Protein AF-A0A542CUR5-F1 (afdb_monomer)

Secondary structure (DSSP, 8-state):
--HHHHHHHHHHHHHHHHHHHHHH------------HHHHHHHHHTHHHHHHHHHHHHHHTTSEEE-TTSSEEE-TT-------HHHHHHHHH--SSB-HHHHHH-HHHHHHHHHHHHHHHHTTSS--HHHHHHHHHHHHHHHHHHHHHHHTT---HHHHHHHHHHHHHHHHHHHS-S--HHHHHHHHHHHHHHTTSPPPGGGT-GGG----------------------------

Solvent-accessible surface area (backbone atoms only — not comparable to full-atom values): 14214 Å² total; per-residue (Å²): 143,74,70,66,64,57,53,55,53,51,49,54,50,48,51,51,50,50,46,46,51,69,68,66,66,78,88,32,88,58,89,67,78,82,79,50,60,34,55,52,20,29,76,75,58,34,72,69,31,15,53,51,31,32,48,52,55,35,40,77,66,55,41,35,43,77,34,93,90,55,40,36,28,61,43,94,81,62,82,76,82,69,84,49,70,53,44,41,34,45,54,72,62,42,69,56,81,40,43,78,72,55,49,64,67,34,68,59,36,46,51,37,50,51,52,51,50,50,53,35,32,66,43,40,41,36,76,54,67,65,51,56,52,49,42,50,50,55,55,62,45,49,62,55,54,51,50,53,47,42,74,74,65,62,76,47,76,61,54,59,52,51,51,51,51,51,52,51,50,48,50,49,64,70,66,52,72,93,67,38,70,61,33,53,50,54,52,54,48,53,51,60,74,58,66,79,59,81,74,64,68,86,75,71,56,73,80,77,73,63,81,82,75,75,76,80,76,76,76,80,74,85,76,87,77,83,76,93,76,75,92,82,87,78,94,124

Foldseek 3Di:
DPVPVVVLVCVLVVLVVVLVCLAPDLPAPPPDDDDQQLLLLCQVPHLLRSLVSLVVVCVVQVQWDADPVGAIAGDPDDPDDDPDLLSVLLSVLRHPGDHSVRSSVDPSNVVSSVVSVVVCCNNSFARDVVSVVSSVVSLVVQVVSLVVVVVVPPPDPVSVVSVVVSVVVVVVSVPDDRGDPVNVVSSVVVCVVPVPDDDPVVVVPPVVPPPPPPPPPPPPPDDPDDDPDDDDDDDD

Sequence (236 aa):
MAMTGAAAVWIVLGLLLLAALLRGLPLSTATRSELSPSEVGFLRGGAKHAVRAALASLDAKELIEPHPRGGIRRTQHSSTPIEEPFEQAVYTAVYGRIGPRGLRRSNRVRRALTVLERRLVAAGLVPARWRWTASRIALAAVPVVAVLGWLVGDARAWSLLLLALAALMAALVWWLPRRTIVGSQALSAWNRDHRGGPLPARYQDPQHETPGGGTGGGTGAGGTGGDTGAGDSSND

Radius of gyration: 28.86 Å; Cα contacts (8 Å, |Δi|>4): 180; chains: 1; bounding box: 111×36×65 Å

Structure (mmCIF, N/CA/C/O backbone):
data_AF-A0A542CUR5-F1
#
_entry.id   AF-A0A542CUR5-F1
#
loop_
_atom_site.group_PDB
_atom_site.id
_atom_site.type_symbol
_atom_site.label_atom_id
_atom_site.label_alt_id
_atom_site.label_comp_id
_atom_site.label_asym_id
_atom_site.label_entity_id
_atom_site.label_seq_id
_atom_site.pdbx_PDB_ins_code
_atom_site.Cartn_x
_atom_site.Cartn_y
_atom_site.Cartn_z
_atom_site.occupancy
_atom_site.B_iso_or_equiv
_atom_site.auth_seq_id
_atom_site.auth_comp_id
_atom_site.auth_asym_id
_atom_site.auth_atom_id
_atom_site.pdbx_PDB_model_num
ATOM 1 N N . MET A 1 1 ? 31.448 5.277 -40.409 1.00 50.84 1 MET A N 1
ATOM 2 C CA . MET A 1 1 ? 30.164 5.569 -39.732 1.00 50.84 1 MET A CA 1
ATOM 3 C C . MET A 1 1 ? 29.812 4.432 -38.767 1.00 50.84 1 MET A C 1
ATOM 5 O O . MET A 1 1 ? 29.060 3.548 -39.133 1.00 50.84 1 MET A O 1
ATOM 9 N N . ALA A 1 2 ? 30.395 4.416 -37.561 1.00 53.56 2 ALA A N 1
ATOM 10 C CA . ALA A 1 2 ? 30.191 3.356 -36.554 1.00 53.56 2 ALA A CA 1
ATOM 11 C C . ALA A 1 2 ? 29.748 3.898 -35.173 1.00 53.56 2 ALA A C 1
ATOM 13 O O . ALA A 1 2 ? 29.681 3.151 -34.202 1.00 53.56 2 ALA A O 1
ATOM 14 N N . MET A 1 3 ? 29.453 5.201 -35.062 1.00 56.94 3 MET A N 1
ATOM 15 C CA . MET A 1 3 ? 29.132 5.852 -33.778 1.00 56.94 3 MET A CA 1
ATOM 16 C C . MET A 1 3 ? 27.686 5.629 -33.304 1.00 56.94 3 MET A C 1
ATOM 18 O O . MET A 1 3 ? 27.379 5.895 -32.146 1.00 56.94 3 MET A O 1
ATOM 22 N N . THR A 1 4 ? 26.798 5.116 -34.156 1.00 61.97 4 THR A N 1
ATOM 23 C CA . THR A 1 4 ? 25.371 4.934 -33.839 1.00 61.97 4 THR A CA 1
ATOM 24 C C . THR A 1 4 ? 25.118 3.760 -32.889 1.00 61.97 4 THR A C 1
ATOM 26 O O . THR A 1 4 ? 24.313 3.886 -31.967 1.00 61.97 4 THR A O 1
ATOM 29 N N . GLY A 1 5 ? 25.859 2.655 -33.031 1.00 60.69 5 GLY A N 1
ATOM 30 C CA . GLY A 1 5 ? 25.692 1.469 -32.181 1.00 60.69 5 GLY A CA 1
ATOM 31 C C . GLY A 1 5 ? 26.084 1.699 -30.715 1.00 60.69 5 GLY A C 1
ATOM 32 O O . GLY A 1 5 ? 25.414 1.215 -29.805 1.00 60.69 5 GLY A O 1
ATOM 33 N N . ALA A 1 6 ? 27.124 2.501 -30.462 1.00 68.62 6 ALA A N 1
ATOM 34 C CA . ALA A 1 6 ? 27.558 2.816 -29.100 1.00 68.62 6 ALA A CA 1
ATOM 35 C C . ALA A 1 6 ? 26.506 3.637 -28.335 1.00 68.62 6 ALA A C 1
ATOM 37 O O . ALA A 1 6 ? 26.242 3.367 -27.164 1.00 68.62 6 ALA A O 1
ATOM 38 N N . ALA A 1 7 ? 25.860 4.601 -29.000 1.00 69.62 7 ALA A N 1
ATOM 39 C CA . ALA A 1 7 ? 24.838 5.444 -28.383 1.00 69.62 7 ALA A CA 1
ATOM 40 C C . ALA A 1 7 ? 23.626 4.627 -27.902 1.00 69.62 7 ALA A C 1
ATOM 42 O O . ALA A 1 7 ? 23.144 4.841 -26.791 1.00 69.62 7 ALA A O 1
ATOM 43 N N . ALA A 1 8 ? 23.176 3.645 -28.688 1.00 67.19 8 ALA A N 1
ATOM 44 C CA . ALA A 1 8 ? 22.057 2.780 -28.313 1.00 67.19 8 ALA A CA 1
ATOM 45 C C . ALA A 1 8 ? 22.355 1.954 -27.049 1.00 67.19 8 ALA A C 1
ATOM 47 O O . ALA A 1 8 ? 21.511 1.859 -26.156 1.00 67.19 8 ALA A O 1
ATOM 48 N N . VAL A 1 9 ? 23.575 1.416 -26.931 1.00 69.06 9 VAL A N 1
ATOM 49 C CA . VAL A 1 9 ? 24.012 0.664 -25.743 1.00 69.06 9 VAL A CA 1
ATOM 50 C C . VAL A 1 9 ? 24.005 1.555 -24.501 1.00 69.06 9 VAL A C 1
ATOM 52 O O . VAL A 1 9 ? 23.461 1.156 -23.473 1.00 69.06 9 VAL A O 1
ATOM 55 N N . TRP A 1 10 ? 24.538 2.777 -24.597 1.00 77.44 10 TRP A N 1
ATOM 56 C CA . TRP A 1 10 ? 24.538 3.729 -23.482 1.00 77.44 10 TRP A CA 1
ATOM 57 C C . TRP A 1 10 ? 23.133 4.175 -23.076 1.00 77.44 10 TRP A C 1
ATOM 59 O O . TRP A 1 10 ? 22.884 4.342 -21.885 1.00 77.44 10 TRP A O 1
ATOM 69 N N . ILE A 1 11 ? 22.200 4.311 -24.023 1.00 73.75 11 ILE A N 1
ATOM 70 C CA . ILE A 1 11 ? 20.799 4.627 -23.716 1.00 73.75 11 ILE A CA 1
ATOM 71 C C . ILE A 1 11 ? 20.153 3.477 -22.942 1.00 73.75 11 ILE A C 1
ATOM 73 O O . ILE A 1 11 ? 19.546 3.720 -21.903 1.00 73.75 11 ILE A O 1
ATOM 77 N N . VAL A 1 12 ? 20.309 2.228 -23.395 1.00 69.12 12 VAL A N 1
ATOM 78 C CA . VAL A 1 12 ? 19.744 1.055 -22.702 1.00 69.12 12 VAL A CA 1
ATOM 79 C C . VAL A 1 12 ? 20.372 0.882 -21.319 1.00 69.12 12 VAL A C 1
ATOM 81 O O . VAL A 1 12 ? 19.652 0.684 -20.339 1.00 69.12 12 VAL A O 1
ATOM 84 N N . LEU A 1 13 ? 21.697 1.011 -21.220 1.00 72.12 13 LEU A N 1
ATOM 85 C CA . LEU A 1 13 ? 22.422 0.943 -19.953 1.00 72.12 13 LEU A CA 1
ATOM 86 C C . LEU A 1 13 ? 21.987 2.070 -19.009 1.00 72.12 13 LEU A C 1
ATOM 88 O O . LEU A 1 13 ? 21.716 1.817 -17.840 1.00 72.12 13 LEU A O 1
ATOM 92 N N . GLY A 1 14 ? 21.856 3.295 -19.521 1.00 78.69 14 GLY A N 1
ATOM 93 C CA . GLY A 1 14 ? 21.375 4.454 -18.776 1.00 78.69 14 GLY A CA 1
ATOM 94 C C . GLY A 1 14 ? 19.938 4.274 -18.293 1.00 78.69 14 GLY A C 1
ATOM 95 O O . GLY A 1 14 ? 19.640 4.592 -17.146 1.00 78.69 14 GLY A O 1
ATOM 96 N N . LEU A 1 15 ? 19.061 3.687 -19.113 1.00 73.81 15 LEU A N 1
ATOM 97 C CA . LEU A 1 15 ? 17.678 3.392 -18.737 1.00 73.81 15 LEU A CA 1
ATOM 98 C C . LEU A 1 15 ? 17.606 2.307 -17.654 1.00 73.81 15 LEU A C 1
ATOM 100 O O . LEU A 1 15 ? 16.836 2.437 -16.703 1.00 73.81 15 LEU A O 1
ATOM 104 N N . LEU A 1 16 ? 18.428 1.258 -17.772 1.00 69.69 16 LEU A N 1
ATOM 105 C CA . LEU A 1 16 ? 18.553 0.199 -16.768 1.00 69.69 16 LEU A CA 1
ATOM 106 C C . LEU A 1 16 ? 19.115 0.740 -15.454 1.00 69.69 16 LEU A C 1
ATOM 108 O O . LEU A 1 16 ? 18.575 0.437 -14.390 1.00 69.69 16 LEU A O 1
ATOM 112 N N . LEU A 1 17 ? 20.156 1.572 -15.520 1.00 74.12 17 LEU A N 1
ATOM 113 C CA . LEU A 1 17 ? 20.769 2.198 -14.355 1.00 74.12 17 LEU A CA 1
ATOM 114 C C . LEU A 1 17 ? 19.797 3.171 -13.684 1.00 74.12 17 LEU A C 1
ATOM 116 O O . LEU A 1 17 ? 19.649 3.139 -12.468 1.00 74.12 17 LEU A O 1
ATOM 120 N N . LEU A 1 18 ? 19.068 3.972 -14.464 1.00 74.88 18 LEU A N 1
ATOM 121 C CA . LEU A 1 18 ? 18.020 4.858 -13.964 1.00 74.88 18 LEU A CA 1
ATOM 122 C C . LEU A 1 18 ? 16.891 4.056 -13.308 1.00 74.88 18 LEU A C 1
ATOM 124 O O . LEU A 1 18 ? 16.455 4.406 -12.214 1.00 74.88 18 LEU A O 1
ATOM 128 N N . ALA A 1 19 ? 16.448 2.954 -13.919 1.00 69.00 19 ALA A N 1
ATOM 129 C CA . ALA A 1 19 ? 15.449 2.061 -13.338 1.00 69.00 19 ALA A CA 1
ATOM 130 C C . ALA A 1 19 ? 15.946 1.414 -12.033 1.00 69.00 19 ALA A C 1
ATOM 132 O O . ALA A 1 19 ? 15.174 1.296 -11.079 1.00 69.00 19 ALA A O 1
ATOM 133 N N . ALA A 1 20 ? 17.226 1.036 -11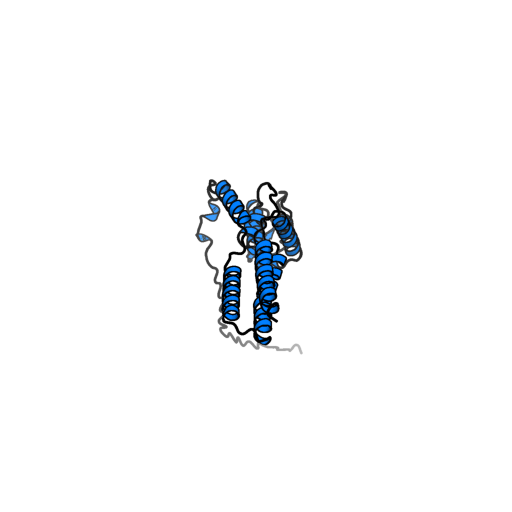.966 1.00 69.12 20 ALA A N 1
ATOM 134 C CA . ALA A 1 20 ? 17.864 0.503 -10.767 1.00 69.12 20 ALA A CA 1
ATOM 135 C C . ALA A 1 20 ? 17.999 1.570 -9.666 1.00 69.12 20 ALA A C 1
ATOM 137 O O . ALA A 1 20 ? 17.612 1.307 -8.528 1.00 69.12 20 ALA A O 1
ATOM 138 N N . LEU A 1 21 ? 18.430 2.795 -9.990 1.00 70.62 21 LEU A N 1
ATOM 139 C CA . LEU A 1 21 ? 18.488 3.935 -9.060 1.00 70.62 21 LEU A CA 1
ATOM 140 C C . LEU A 1 21 ? 17.097 4.277 -8.515 1.00 70.62 21 LEU A C 1
ATOM 142 O O . LEU A 1 21 ? 16.890 4.414 -7.306 1.00 70.62 21 LEU A O 1
ATOM 146 N N . LEU A 1 22 ? 16.105 4.326 -9.408 1.00 66.94 22 LEU A N 1
ATOM 147 C CA . LEU A 1 22 ? 14.697 4.500 -9.072 1.00 66.94 22 LEU A CA 1
ATOM 148 C C . LEU A 1 22 ? 14.132 3.329 -8.264 1.00 66.94 22 LEU A C 1
ATOM 150 O O . LEU A 1 22 ? 13.009 3.450 -7.786 1.00 66.94 22 LEU A O 1
ATOM 154 N N . ARG A 1 23 ? 14.872 2.246 -8.029 1.00 60.16 23 ARG A N 1
ATOM 155 C CA . ARG A 1 23 ? 14.456 1.147 -7.150 1.00 60.16 23 ARG A CA 1
ATOM 156 C C . ARG A 1 23 ? 15.259 1.074 -5.855 1.00 60.16 23 ARG A C 1
ATOM 158 O O . ARG A 1 23 ? 14.686 0.746 -4.821 1.00 60.16 23 ARG A O 1
ATOM 165 N N . GLY A 1 24 ? 16.556 1.358 -5.932 1.00 56.31 24 GLY A N 1
ATOM 166 C CA . GLY A 1 24 ? 17.529 1.044 -4.892 1.00 56.31 24 GLY A CA 1
ATOM 167 C C . GLY A 1 24 ? 17.774 2.148 -3.878 1.00 56.31 24 GLY A C 1
ATOM 168 O O . GLY A 1 24 ? 18.147 1.816 -2.765 1.00 56.31 24 GLY A O 1
ATOM 169 N N . LEU A 1 25 ? 17.553 3.426 -4.211 1.00 60.97 25 LEU A N 1
ATOM 170 C CA . LEU A 1 25 ? 17.896 4.524 -3.299 1.00 60.97 25 LEU A CA 1
ATOM 171 C C . LEU A 1 25 ? 16.873 4.644 -2.152 1.00 60.97 25 LEU A C 1
ATOM 173 O O . LEU A 1 25 ? 15.721 5.040 -2.409 1.00 60.97 25 LEU A O 1
ATOM 177 N N . PRO A 1 26 ? 17.265 4.321 -0.901 1.00 54.44 26 PRO A N 1
ATOM 178 C CA . PRO A 1 26 ? 16.448 4.570 0.273 1.00 54.44 26 PRO A CA 1
ATOM 179 C C . PRO A 1 26 ? 16.565 6.061 0.599 1.00 54.44 26 PRO A C 1
ATOM 181 O O . PRO A 1 26 ? 17.484 6.498 1.277 1.00 54.44 26 PRO A O 1
ATOM 184 N N . LEU A 1 27 ? 15.650 6.872 0.074 1.00 55.19 27 LEU A N 1
ATOM 185 C CA . LEU A 1 27 ? 15.707 8.333 0.229 1.00 55.19 27 LEU A CA 1
ATOM 186 C C . LEU A 1 27 ? 15.294 8.832 1.625 1.00 55.19 27 LEU A C 1
ATOM 188 O O . LEU A 1 27 ? 15.108 10.028 1.804 1.00 55.19 27 LEU A O 1
ATOM 192 N N . SER A 1 28 ? 15.101 7.953 2.609 1.00 54.00 28 SER A N 1
ATOM 193 C CA . SER A 1 28 ? 14.629 8.382 3.923 1.00 54.00 28 SER A CA 1
ATOM 194 C C . SER A 1 28 ? 14.990 7.368 5.001 1.00 54.00 28 SER A C 1
ATOM 196 O O . SER A 1 28 ? 14.386 6.302 5.098 1.00 54.00 28 SER A O 1
ATOM 198 N N . THR A 1 29 ? 15.978 7.717 5.821 1.00 55.28 29 THR A N 1
ATOM 199 C CA . THR A 1 29 ? 16.226 7.138 7.148 1.00 55.28 29 THR A CA 1
ATOM 200 C C . THR A 1 29 ? 15.446 7.939 8.186 1.00 55.28 29 THR A C 1
ATOM 202 O O . THR A 1 29 ? 16.010 8.471 9.140 1.00 55.28 29 THR A O 1
ATOM 205 N N . ALA A 1 30 ? 14.139 8.099 7.975 1.00 54.06 30 ALA A N 1
ATOM 206 C CA . ALA A 1 30 ? 13.288 8.646 9.016 1.00 54.06 30 ALA A CA 1
ATOM 207 C C . ALA A 1 30 ? 13.127 7.573 10.099 1.00 54.06 30 ALA A C 1
ATOM 209 O O . ALA A 1 30 ? 12.302 6.668 9.977 1.00 54.06 30 ALA A O 1
ATOM 210 N N . THR A 1 31 ? 13.944 7.673 11.146 1.00 53.41 31 THR A N 1
ATOM 211 C CA . THR A 1 31 ? 13.770 6.965 12.415 1.00 53.41 31 THR A CA 1
ATOM 212 C C . THR A 1 31 ? 12.415 7.376 12.979 1.00 53.41 31 THR A C 1
A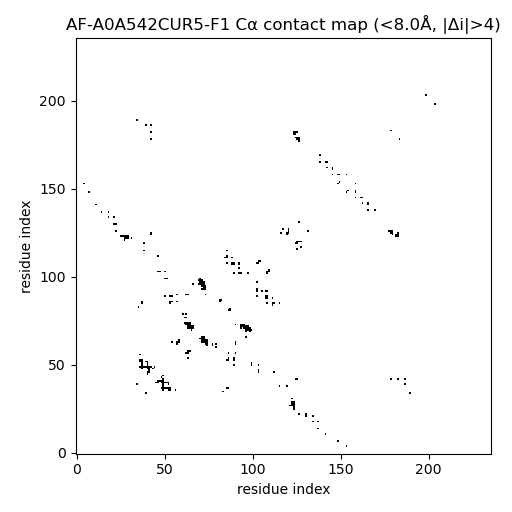TOM 214 O O . THR A 1 31 ? 12.280 8.451 13.561 1.00 53.41 31 THR A O 1
ATOM 217 N N . ARG A 1 32 ? 11.371 6.587 12.719 1.00 58.81 32 ARG A N 1
ATOM 218 C CA . ARG A 1 32 ? 10.030 6.867 13.231 1.00 58.81 32 ARG A CA 1
ATOM 219 C C . ARG A 1 32 ? 9.610 5.814 14.239 1.00 58.81 32 ARG A C 1
ATOM 221 O O . ARG A 1 32 ? 9.820 4.623 14.027 1.00 58.81 32 ARG A O 1
ATOM 228 N N . SER A 1 33 ? 9.013 6.347 15.301 1.00 60.47 33 SER A N 1
ATOM 229 C CA . SER A 1 33 ? 8.252 5.702 16.361 1.00 60.47 33 SER A CA 1
ATOM 230 C C . SER A 1 33 ? 7.276 4.650 15.839 1.00 60.47 33 SER A C 1
ATOM 232 O O . SER A 1 33 ? 6.771 4.782 14.725 1.00 60.47 33 SER A O 1
ATOM 234 N N . GLU A 1 34 ? 7.060 3.637 16.679 1.00 83.44 34 GLU A N 1
ATOM 235 C CA . GLU A 1 34 ? 6.053 2.568 16.633 1.00 83.44 34 GLU A CA 1
ATOM 236 C C . GLU A 1 34 ? 5.081 2.609 15.443 1.00 83.44 34 GLU A C 1
ATOM 238 O O . GLU A 1 34 ? 4.251 3.508 15.301 1.00 83.44 34 GLU A O 1
ATOM 243 N N . LEU A 1 35 ? 5.172 1.588 14.585 1.00 87.56 35 LEU A N 1
ATOM 244 C CA . LEU A 1 35 ? 4.240 1.396 13.477 1.00 87.56 35 LEU A CA 1
ATOM 245 C C . LEU A 1 35 ? 2.834 1.126 14.012 1.00 87.56 35 LEU A C 1
ATOM 247 O O . LEU A 1 35 ? 2.638 0.205 14.809 1.00 87.56 35 LEU A O 1
ATOM 251 N N . SER A 1 36 ? 1.844 1.854 13.496 1.00 91.19 36 SER A N 1
ATOM 252 C CA . SER A 1 36 ? 0.451 1.566 13.837 1.00 91.19 36 SER A CA 1
ATOM 253 C C . SER A 1 36 ? 0.011 0.201 13.274 1.00 91.19 36 SER A C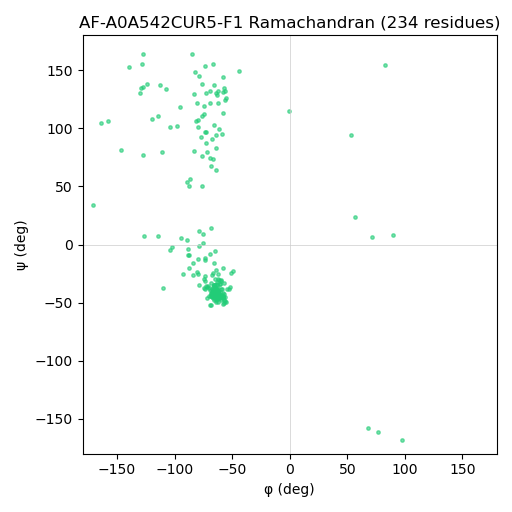 1
ATOM 255 O O . SER A 1 36 ? 0.528 -0.250 12.240 1.00 91.19 36 SER A O 1
ATOM 257 N N . PRO A 1 37 ? -0.999 -0.463 13.869 1.00 92.25 37 PRO A N 1
ATOM 258 C CA . PRO A 1 37 ? -1.549 -1.710 13.329 1.00 92.25 37 PRO A CA 1
ATOM 259 C C . PRO A 1 37 ? -1.993 -1.575 11.865 1.00 92.25 37 PRO A C 1
ATOM 261 O O . PRO A 1 37 ? -1.777 -2.471 11.042 1.00 92.25 37 PRO A O 1
ATOM 264 N N . SER A 1 38 ? -2.569 -0.426 11.506 1.00 94.25 38 SER A N 1
ATOM 265 C CA . SER A 1 38 ? -3.006 -0.117 10.144 1.00 94.25 38 SER A CA 1
ATOM 266 C C . SER A 1 38 ? -1.835 0.015 9.164 1.00 94.25 38 SER A C 1
ATOM 268 O O . SER A 1 38 ? -1.923 -0.481 8.033 1.00 94.25 38 SER A O 1
ATOM 270 N N . GLU A 1 39 ? -0.731 0.641 9.587 1.00 93.81 39 GLU A N 1
ATOM 271 C CA . GLU A 1 39 ? 0.519 0.736 8.825 1.00 93.81 39 GLU A CA 1
ATOM 272 C C . GLU A 1 39 ? 1.123 -0.660 8.601 1.00 93.81 39 GLU A C 1
ATOM 274 O O . GLU A 1 39 ? 1.414 -1.027 7.458 1.00 93.81 39 GLU A O 1
ATOM 279 N N . VAL A 1 40 ? 1.202 -1.492 9.647 1.00 92.00 40 VAL A N 1
ATOM 280 C CA . VAL A 1 40 ? 1.653 -2.897 9.567 1.00 92.00 40 VAL A CA 1
ATOM 281 C C . VAL A 1 40 ? 0.789 -3.700 8.591 1.00 92.00 40 VAL A C 1
ATOM 283 O O . VAL A 1 40 ? 1.302 -4.401 7.707 1.00 92.00 40 VAL A O 1
ATOM 286 N N . GLY A 1 41 ? -0.535 -3.560 8.686 1.00 92.06 41 GLY A N 1
ATOM 287 C CA . GLY A 1 41 ? -1.479 -4.163 7.750 1.00 92.06 41 GLY A CA 1
ATOM 288 C C . GLY A 1 41 ? -1.217 -3.715 6.311 1.00 92.06 41 GLY A C 1
ATOM 289 O O . GLY A 1 41 ? -1.160 -4.547 5.398 1.00 92.06 41 GLY A O 1
ATOM 290 N N . PHE A 1 42 ? -0.991 -2.419 6.088 1.00 93.38 42 PHE A N 1
ATOM 291 C CA . PHE A 1 42 ? -0.678 -1.888 4.763 1.00 93.38 42 PHE A CA 1
ATOM 292 C C . PHE A 1 42 ? 0.622 -2.472 4.198 1.00 93.38 42 PHE A C 1
ATOM 294 O O . PHE A 1 42 ? 0.653 -2.883 3.037 1.00 93.38 42 PHE A O 1
ATOM 301 N N . LEU A 1 43 ? 1.675 -2.587 5.008 1.00 89.81 43 LEU A N 1
ATOM 302 C CA . LEU A 1 43 ? 2.949 -3.180 4.587 1.00 89.81 43 LEU A CA 1
ATOM 303 C C . LEU A 1 43 ? 2.816 -4.676 4.260 1.00 89.81 43 LEU A C 1
ATOM 305 O O . LEU A 1 43 ? 3.431 -5.177 3.312 1.00 89.81 43 LEU A O 1
ATOM 309 N N . ARG A 1 44 ? 1.962 -5.402 4.992 1.00 88.25 44 ARG A N 1
ATOM 310 C CA . ARG A 1 44 ? 1.748 -6.840 4.781 1.00 88.25 44 ARG A CA 1
ATOM 311 C C . ARG A 1 44 ? 0.939 -7.149 3.521 1.00 88.25 44 ARG A C 1
ATOM 313 O O . ARG A 1 44 ? 1.176 -8.171 2.881 1.00 88.25 44 ARG A O 1
ATOM 320 N N . GLY A 1 45 ? 0.017 -6.297 3.093 1.00 86.69 45 GLY A N 1
ATOM 321 C CA . GLY A 1 45 ? -0.746 -6.616 1.880 1.00 86.69 45 GLY A CA 1
ATOM 322 C C . GLY A 1 45 ? -1.621 -5.499 1.342 1.00 86.69 45 GLY A C 1
ATOM 323 O O . GLY A 1 45 ? -2.708 -5.762 0.816 1.00 86.69 45 GLY A O 1
ATOM 324 N N . GLY A 1 46 ? -1.155 -4.263 1.493 1.00 91.62 46 GLY A N 1
ATOM 325 C CA . GLY A 1 46 ? -1.770 -3.045 0.990 1.00 91.62 46 GLY A CA 1
ATOM 326 C C . GLY A 1 46 ? -3.088 -2.693 1.673 1.00 91.62 46 GLY A C 1
ATOM 327 O O . GLY A 1 46 ? -3.418 -3.155 2.765 1.00 91.62 46 GLY A O 1
ATOM 328 N N . ALA A 1 47 ? -3.892 -1.897 0.970 1.00 93.12 47 ALA A N 1
ATOM 329 C CA . ALA A 1 47 ? -5.141 -1.328 1.472 1.00 93.12 47 ALA A CA 1
ATOM 330 C C . ALA A 1 47 ? -6.117 -2.345 2.093 1.00 93.12 47 ALA A C 1
ATOM 332 O O . ALA A 1 47 ? -6.789 -2.034 3.070 1.00 93.12 47 ALA A O 1
ATOM 333 N N . LYS A 1 48 ? -6.217 -3.566 1.542 1.00 92.88 48 LYS A N 1
ATOM 334 C CA . LYS A 1 48 ? -7.121 -4.601 2.080 1.00 92.88 48 LYS A CA 1
ATOM 335 C C . LYS A 1 48 ? -6.715 -5.014 3.497 1.00 92.88 48 LYS A C 1
ATOM 337 O O . LYS A 1 48 ? -7.588 -5.207 4.336 1.00 92.88 48 LYS A O 1
ATOM 342 N N . HIS A 1 49 ? -5.419 -5.183 3.732 1.00 92.56 49 HIS A N 1
ATOM 343 C CA . HIS A 1 49 ? -4.891 -5.618 5.020 1.00 92.56 49 HIS A CA 1
ATOM 344 C C . HIS A 1 49 ? -4.843 -4.462 6.020 1.00 92.56 49 HIS A C 1
ATOM 346 O O . HIS A 1 49 ? -5.173 -4.685 7.174 1.00 92.56 49 HIS A O 1
ATOM 352 N N . ALA A 1 50 ? -4.571 -3.235 5.564 1.00 95.19 50 ALA A N 1
ATOM 353 C CA . ALA A 1 50 ? -4.688 -2.030 6.389 1.00 95.19 50 ALA A CA 1
ATOM 354 C C . ALA A 1 50 ? -6.100 -1.863 6.970 1.00 95.19 50 ALA A C 1
ATOM 356 O O . ALA A 1 50 ? -6.262 -1.688 8.168 1.00 95.19 50 ALA A O 1
ATOM 357 N N . VAL A 1 51 ? -7.139 -2.003 6.134 1.00 95.12 51 VAL A N 1
ATOM 358 C CA . VAL A 1 51 ? -8.536 -1.921 6.597 1.00 95.12 51 VAL A CA 1
ATOM 359 C C . VAL A 1 51 ? -8.869 -3.046 7.578 1.00 95.12 51 VAL A C 1
ATOM 361 O O . VAL A 1 51 ? -9.573 -2.808 8.547 1.00 95.12 51 VAL A O 1
ATOM 364 N N . ARG A 1 52 ? -8.374 -4.270 7.352 1.00 94.06 52 ARG A N 1
ATOM 365 C CA . ARG A 1 52 ? -8.585 -5.384 8.292 1.00 94.06 52 ARG A CA 1
ATOM 366 C C . ARG A 1 52 ? -7.906 -5.139 9.636 1.00 94.06 52 ARG A C 1
ATOM 368 O O . ARG A 1 52 ? -8.523 -5.411 10.652 1.00 94.06 52 ARG A O 1
ATOM 375 N N . ALA A 1 53 ? -6.678 -4.627 9.628 1.00 94.56 53 ALA A N 1
ATOM 376 C CA . ALA A 1 53 ? -5.950 -4.303 10.847 1.00 94.56 53 ALA A CA 1
ATOM 377 C C . ALA A 1 53 ? -6.634 -3.171 11.626 1.00 94.56 53 ALA A C 1
ATOM 379 O O . ALA A 1 53 ? -6.835 -3.321 12.821 1.00 94.56 53 ALA A O 1
ATOM 380 N N . ALA A 1 54 ? -7.094 -2.121 10.937 1.00 95.38 54 ALA A N 1
ATOM 381 C CA . ALA A 1 54 ? -7.875 -1.045 11.549 1.00 95.38 54 ALA A CA 1
ATOM 382 C C . ALA A 1 54 ? -9.212 -1.539 12.128 1.00 95.38 54 ALA A C 1
ATOM 384 O O . ALA A 1 54 ? -9.660 -1.070 13.163 1.00 95.38 54 ALA A O 1
ATOM 385 N N . LEU A 1 55 ? -9.885 -2.487 11.469 1.00 94.56 55 LEU A N 1
ATOM 386 C CA . LEU A 1 55 ? -11.093 -3.095 12.032 1.00 94.56 55 LEU A CA 1
ATOM 387 C C . LEU A 1 55 ? -10.763 -3.948 13.261 1.00 94.56 55 LEU A C 1
ATOM 389 O O . LEU A 1 55 ? -11.469 -3.852 14.250 1.00 94.56 55 LEU A O 1
ATOM 393 N N . ALA A 1 56 ? -9.685 -4.731 13.227 1.00 93.44 56 ALA A N 1
ATOM 394 C CA . ALA A 1 56 ? -9.263 -5.529 14.375 1.00 93.44 56 ALA A CA 1
ATOM 395 C C . ALA A 1 56 ? -8.865 -4.657 15.580 1.00 93.44 56 ALA A C 1
ATOM 397 O O . ALA A 1 56 ? -9.187 -5.004 16.710 1.00 93.44 56 ALA A O 1
ATOM 398 N N . SER A 1 57 ? -8.211 -3.513 15.359 1.00 93.94 57 SER A N 1
ATOM 399 C CA . SER A 1 57 ? -7.876 -2.580 16.441 1.00 93.94 57 SER A CA 1
ATOM 400 C C . SER A 1 57 ? -9.103 -1.845 16.986 1.00 93.94 57 SER A C 1
ATOM 402 O O . SER A 1 57 ? -9.193 -1.641 18.193 1.00 93.94 57 SER A O 1
ATOM 404 N N . LEU A 1 58 ? -10.076 -1.492 16.138 1.00 94.44 58 LEU A N 1
ATOM 405 C CA . LEU A 1 58 ? -11.362 -0.943 16.584 1.00 94.44 58 LEU A CA 1
ATOM 406 C C . LEU A 1 58 ? -12.191 -1.974 17.371 1.00 94.44 58 LEU A C 1
ATOM 408 O O . LEU A 1 58 ? -12.835 -1.605 18.348 1.00 94.44 58 LEU A O 1
ATOM 412 N N . ASP A 1 59 ? -12.169 -3.244 16.961 1.00 92.94 59 ASP A N 1
ATOM 413 C CA . ASP A 1 59 ? -12.831 -4.360 17.653 1.00 92.94 59 ASP A CA 1
ATOM 414 C C . ASP A 1 59 ? -12.186 -4.627 19.021 1.00 92.94 59 ASP A C 1
ATOM 416 O O . ASP A 1 59 ? -12.880 -4.718 20.027 1.00 92.94 59 ASP A O 1
ATOM 420 N N . ALA A 1 60 ? -10.849 -4.615 19.095 1.00 91.44 60 ALA A N 1
ATOM 421 C CA . ALA A 1 60 ? -10.110 -4.735 20.354 1.00 91.44 60 ALA A CA 1
ATOM 422 C C . ALA A 1 60 ? -10.377 -3.579 21.338 1.00 91.44 60 ALA A C 1
ATOM 424 O O . ALA A 1 60 ? -10.238 -3.757 22.544 1.00 91.44 60 ALA A O 1
ATOM 425 N N . LYS A 1 61 ? -10.763 -2.401 20.829 1.00 92.62 61 LYS A N 1
ATOM 426 C CA . LYS A 1 61 ? -11.195 -1.234 21.620 1.00 92.62 61 LYS A CA 1
ATOM 427 C C . LYS A 1 61 ? -12.705 -1.229 21.907 1.00 92.62 61 LYS A C 1
ATOM 429 O O . LYS A 1 61 ? -13.211 -0.237 22.427 1.00 92.62 61 LYS A O 1
ATOM 434 N N . GLU A 1 62 ? -13.424 -2.280 21.507 1.00 93.12 62 GLU A N 1
ATOM 435 C CA . GLU A 1 62 ? -14.881 -2.436 21.640 1.00 93.12 62 GLU A CA 1
ATOM 436 C C . GLU A 1 62 ? -15.696 -1.305 20.974 1.00 93.12 62 GLU A C 1
ATOM 438 O O . GLU A 1 62 ? -16.854 -1.043 21.307 1.00 93.12 62 GLU A O 1
ATOM 443 N N . LEU A 1 63 ? -15.104 -0.624 19.986 1.00 94.56 63 LEU A N 1
ATOM 444 C CA . LEU A 1 63 ? -15.731 0.485 19.254 1.00 94.56 63 LEU A CA 1
ATOM 445 C C . LEU A 1 63 ? -16.691 -0.002 18.164 1.00 94.56 63 LEU A C 1
ATOM 447 O O . LEU A 1 63 ? -17.581 0.731 17.723 1.00 94.56 63 LEU A O 1
ATOM 451 N N . ILE A 1 64 ? -16.487 -1.223 17.685 1.00 94.12 64 ILE A N 1
ATOM 452 C CA . ILE A 1 64 ? -17.316 -1.853 16.668 1.00 94.12 64 ILE A CA 1
ATOM 453 C C . ILE A 1 64 ? -17.753 -3.230 17.140 1.00 94.12 64 ILE A C 1
ATOM 455 O O . ILE A 1 64 ? -17.080 -3.870 17.935 1.00 94.12 64 ILE A O 1
ATOM 459 N N . GLU A 1 65 ? -18.868 -3.689 16.595 1.00 92.50 65 GLU A N 1
ATOM 460 C CA . GLU A 1 65 ? -19.400 -5.019 16.850 1.00 92.50 65 GLU A CA 1
ATOM 461 C C . GLU A 1 65 ? -19.953 -5.617 15.545 1.00 92.50 65 GLU A C 1
ATOM 463 O O . GLU A 1 65 ? -20.367 -4.883 14.625 1.00 92.50 65 GLU A O 1
ATOM 468 N N . PRO A 1 66 ? -19.960 -6.954 15.414 1.00 90.94 66 PRO A N 1
ATOM 469 C CA . PRO A 1 66 ? -20.602 -7.611 14.290 1.00 90.94 66 PRO A CA 1
ATOM 470 C C . PRO A 1 66 ? -22.107 -7.318 14.300 1.00 90.94 66 PRO A C 1
ATOM 472 O O . PRO A 1 66 ? -22.797 -7.444 15.307 1.00 90.94 66 PRO A O 1
ATOM 475 N N . HIS A 1 67 ? -22.646 -6.931 13.146 1.00 89.00 67 HIS A N 1
ATOM 476 C CA . HIS A 1 67 ? -24.085 -6.732 13.005 1.00 89.00 67 HIS A CA 1
ATOM 477 C C . HIS A 1 67 ? -24.785 -8.106 12.903 1.00 89.00 67 HIS A C 1
ATOM 479 O O . HIS A 1 67 ? -24.317 -8.941 12.129 1.00 89.00 67 HIS A O 1
ATOM 485 N N . PRO A 1 68 ? -25.938 -8.354 13.562 1.00 85.81 68 PRO A N 1
ATOM 486 C CA . PRO A 1 68 ? -26.595 -9.674 13.584 1.00 85.81 68 PRO A CA 1
ATOM 487 C C . PRO A 1 68 ? -27.011 -10.173 12.194 1.00 85.81 68 PRO A C 1
ATOM 489 O O . PRO A 1 68 ? -26.912 -11.349 11.874 1.00 85.81 68 PRO A O 1
ATOM 492 N N . ARG A 1 69 ? -27.408 -9.257 11.306 1.00 86.38 69 ARG A N 1
ATOM 493 C CA . ARG A 1 69 ? -27.667 -9.563 9.885 1.00 86.38 69 ARG A CA 1
ATOM 494 C C . ARG A 1 69 ? -26.386 -9.664 9.038 1.00 86.38 69 ARG A C 1
ATOM 496 O O . ARG A 1 69 ? -26.467 -9.619 7.820 1.00 86.38 69 ARG A O 1
ATOM 503 N N . GLY A 1 70 ? -25.200 -9.710 9.634 1.00 86.94 70 GLY A N 1
ATOM 504 C CA . GLY A 1 70 ? -23.900 -9.631 8.965 1.00 86.94 70 GLY A CA 1
ATOM 505 C C . GLY A 1 70 ? -23.447 -8.198 8.661 1.00 86.94 70 GLY A C 1
ATOM 506 O O . GLY A 1 70 ? -24.267 -7.295 8.484 1.00 86.94 70 GLY A O 1
ATOM 507 N N . GLY A 1 71 ? -22.131 -8.002 8.561 1.00 89.81 71 GLY A N 1
ATOM 508 C CA . GLY A 1 71 ? -21.492 -6.687 8.449 1.00 89.81 71 GLY A CA 1
ATOM 509 C C . GLY A 1 71 ? -20.987 -6.180 9.799 1.00 89.81 71 GLY A C 1
ATOM 510 O O . GLY A 1 71 ? -20.928 -6.933 10.765 1.00 89.81 71 GLY A O 1
ATOM 511 N N . ILE A 1 72 ? -20.606 -4.907 9.848 1.00 91.69 72 ILE A N 1
ATOM 512 C CA . ILE A 1 72 ? -20.030 -4.267 11.036 1.00 91.69 72 ILE A CA 1
ATOM 513 C C . ILE A 1 72 ? -20.881 -3.044 11.372 1.00 91.69 72 ILE A C 1
ATOM 515 O O . ILE A 1 72 ? -21.281 -2.325 10.451 1.00 91.69 72 ILE A O 1
ATOM 519 N N . ARG A 1 73 ? -21.158 -2.815 12.658 1.00 92.44 73 ARG A N 1
ATOM 520 C CA . ARG A 1 73 ? -21.786 -1.587 13.168 1.00 92.44 73 ARG A CA 1
ATOM 521 C C . ARG A 1 73 ? -20.942 -0.987 14.296 1.00 92.44 73 ARG A C 1
ATOM 523 O O . ARG A 1 73 ? -20.064 -1.655 14.829 1.00 92.44 73 ARG A O 1
ATOM 530 N N . ARG A 1 74 ? -21.191 0.280 14.633 1.00 93.62 74 ARG A N 1
ATOM 531 C CA . ARG A 1 74 ? -20.567 0.931 15.795 1.00 93.62 74 ARG A CA 1
ATOM 532 C C . ARG A 1 74 ? -21.264 0.516 17.079 1.00 93.62 74 ARG A C 1
ATOM 534 O O . ARG A 1 74 ? -22.493 0.426 17.090 1.00 93.62 74 ARG A O 1
ATOM 541 N N . THR A 1 75 ? -20.487 0.395 18.141 1.00 91.44 75 THR A N 1
ATOM 542 C CA . THR A 1 75 ? -20.991 0.304 19.508 1.00 91.44 75 THR A CA 1
ATOM 543 C C . THR A 1 75 ? -21.505 1.682 19.939 1.00 91.44 75 THR A C 1
ATOM 545 O O . THR A 1 75 ? -20.815 2.685 19.767 1.00 91.44 75 THR A O 1
ATOM 548 N N . GLN A 1 76 ? -22.722 1.768 20.485 1.00 79.50 76 GLN A N 1
ATOM 549 C CA . GLN A 1 76 ? -23.342 3.058 20.850 1.00 79.50 76 GLN A CA 1
ATOM 550 C C . GLN A 1 76 ? -22.741 3.723 22.105 1.00 79.50 76 GLN A C 1
ATOM 552 O O . GLN A 1 76 ? -22.990 4.901 22.335 1.00 79.50 76 GLN A O 1
ATOM 557 N N . HIS A 1 77 ? -21.942 2.997 22.893 1.00 70.94 77 HIS A N 1
ATOM 558 C CA . HIS A 1 77 ? -21.554 3.387 24.257 1.00 70.94 77 HIS A CA 1
ATOM 559 C C . HIS A 1 77 ? -20.061 3.681 24.446 1.00 70.94 77 HIS A C 1
ATOM 561 O O . HIS A 1 77 ? -19.610 3.861 25.572 1.00 70.94 77 HIS A O 1
ATOM 567 N N . SER A 1 78 ? -19.271 3.720 23.374 1.00 74.50 78 SER A N 1
ATOM 568 C CA . SER A 1 78 ? -17.825 3.887 23.511 1.00 74.50 78 SER A CA 1
ATOM 569 C C . SER A 1 78 ? -17.401 5.352 23.370 1.00 74.50 78 SER A C 1
ATOM 571 O O . SER A 1 78 ? -17.595 5.974 22.323 1.00 74.50 78 SER A O 1
ATOM 573 N N . SER A 1 79 ? -16.806 5.894 24.436 1.00 79.38 79 SER A N 1
ATOM 574 C CA . SER A 1 79 ? -16.135 7.202 24.469 1.00 79.38 79 SER A CA 1
ATOM 575 C C . SER A 1 79 ? -14.623 7.104 24.233 1.00 79.38 79 SER A C 1
ATOM 577 O O . SER A 1 79 ? -13.923 8.113 24.327 1.00 79.38 79 SER A O 1
ATOM 579 N N . THR A 1 80 ? -14.106 5.909 23.922 1.00 88.50 80 THR A N 1
ATOM 580 C CA . THR A 1 80 ? -12.669 5.676 23.767 1.00 88.50 80 THR A CA 1
ATOM 581 C C . THR A 1 80 ? -12.116 6.518 22.612 1.00 88.50 80 THR A C 1
ATOM 583 O O . THR A 1 80 ? -12.582 6.383 21.474 1.00 88.50 80 THR A O 1
ATOM 586 N N . PRO A 1 81 ? -11.122 7.391 22.861 1.00 90.44 81 PRO A N 1
ATOM 587 C CA . PRO A 1 81 ? -10.555 8.230 21.819 1.00 90.44 81 PRO A CA 1
ATOM 588 C C . PRO A 1 81 ? -9.829 7.382 20.768 1.00 90.44 81 PRO A C 1
ATOM 590 O O . PRO A 1 81 ? -9.097 6.440 21.074 1.00 90.44 81 PRO A O 1
ATOM 593 N N . ILE A 1 82 ? -10.032 7.732 19.497 1.00 93.62 82 ILE A N 1
ATOM 594 C CA . ILE A 1 82 ? -9.342 7.104 18.369 1.00 93.62 82 ILE A CA 1
ATOM 595 C C . ILE A 1 82 ? -8.165 7.995 17.981 1.00 93.62 82 ILE A C 1
ATOM 597 O O . ILE A 1 82 ? -8.351 9.017 17.325 1.00 93.62 82 ILE A O 1
ATOM 601 N N . GLU A 1 83 ? -6.963 7.600 18.389 1.00 91.69 83 GLU A N 1
ATOM 602 C CA . GLU A 1 83 ? -5.735 8.364 18.136 1.00 91.69 83 GLU A CA 1
ATOM 603 C C . GLU A 1 83 ? -5.282 8.296 16.672 1.00 91.69 83 GLU A C 1
ATOM 605 O O . GLU A 1 83 ? -4.771 9.273 16.124 1.00 91.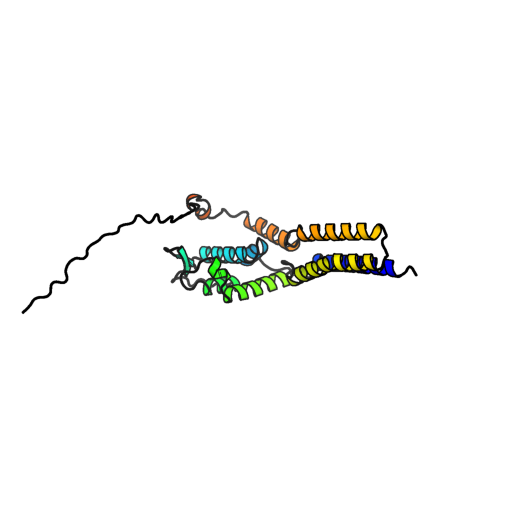69 83 GLU A O 1
ATOM 610 N N . GLU A 1 84 ? -5.469 7.148 16.007 1.00 92.06 84 GLU A N 1
ATOM 611 C CA . GLU A 1 84 ? -4.993 6.973 14.639 1.00 92.06 84 GLU A CA 1
ATOM 612 C C . GLU A 1 84 ? -5.966 7.616 13.624 1.00 92.06 84 GLU A C 1
ATOM 614 O O . GLU A 1 84 ? -7.114 7.173 13.497 1.00 92.06 84 GLU A O 1
ATOM 619 N N . PRO A 1 85 ? -5.518 8.579 12.787 1.00 94.00 85 PRO A N 1
ATOM 620 C CA . PRO A 1 85 ? -6.391 9.243 11.811 1.00 94.00 85 PRO A CA 1
ATOM 621 C C . PRO A 1 85 ? -7.020 8.279 10.796 1.00 94.00 85 PRO A C 1
ATOM 623 O O . PRO A 1 85 ? -8.118 8.515 10.284 1.00 94.00 85 PRO A O 1
ATOM 626 N N . PHE A 1 86 ? -6.319 7.185 10.475 1.00 96.12 86 PHE A N 1
ATOM 627 C CA . PHE A 1 86 ? -6.839 6.155 9.584 1.00 96.12 86 PHE A CA 1
ATOM 628 C C . PHE A 1 86 ? -7.954 5.338 10.246 1.00 96.12 86 PHE A C 1
ATOM 630 O O . PHE A 1 86 ? -9.011 5.172 9.634 1.00 96.12 86 PHE A O 1
ATOM 637 N N . GLU A 1 87 ? -7.768 4.896 11.494 1.00 95.75 87 GLU A N 1
ATOM 638 C CA . GLU A 1 87 ? -8.820 4.233 12.279 1.00 95.75 87 GLU A CA 1
ATOM 639 C C . GLU A 1 87 ? -10.043 5.135 12.424 1.00 95.75 87 GLU A C 1
ATOM 641 O O . GLU A 1 87 ? -11.166 4.682 12.215 1.00 95.75 87 GLU A O 1
ATOM 646 N N . GLN A 1 88 ? -9.846 6.432 12.671 1.00 95.62 88 GLN A N 1
ATOM 647 C CA . GLN A 1 88 ? -10.944 7.390 12.782 1.00 95.62 88 GLN A CA 1
ATOM 648 C C . GLN A 1 88 ? -11.730 7.503 11.465 1.00 95.62 88 GLN A C 1
ATOM 650 O O . GLN A 1 88 ? -12.964 7.525 11.455 1.00 95.62 88 GLN A O 1
ATOM 655 N N . ALA A 1 89 ? -11.045 7.516 10.319 1.00 96.06 89 ALA A N 1
ATOM 656 C CA . ALA A 1 89 ? -11.696 7.507 9.010 1.00 96.06 89 ALA A CA 1
ATOM 657 C C . ALA A 1 89 ? -12.465 6.200 8.735 1.00 96.06 89 ALA A C 1
ATOM 659 O O . ALA A 1 89 ? -13.523 6.226 8.101 1.00 96.06 89 ALA A O 1
ATOM 660 N N . VAL A 1 90 ? -11.950 5.061 9.207 1.00 95.75 90 VAL A N 1
ATOM 661 C CA . VAL A 1 90 ? -12.617 3.754 9.121 1.00 95.75 90 VAL A CA 1
ATOM 662 C C . VAL A 1 90 ? -13.855 3.737 10.016 1.00 95.75 90 VAL A C 1
ATOM 664 O O . VAL A 1 90 ? -14.949 3.482 9.516 1.00 95.75 90 VAL A O 1
ATOM 667 N N . TYR A 1 91 ? -13.719 4.106 11.290 1.00 95.25 91 TYR A N 1
ATOM 668 C CA . TYR A 1 91 ? -14.813 4.201 12.254 1.00 95.25 91 TYR A CA 1
ATOM 669 C C . TYR A 1 91 ? -15.925 5.120 11.74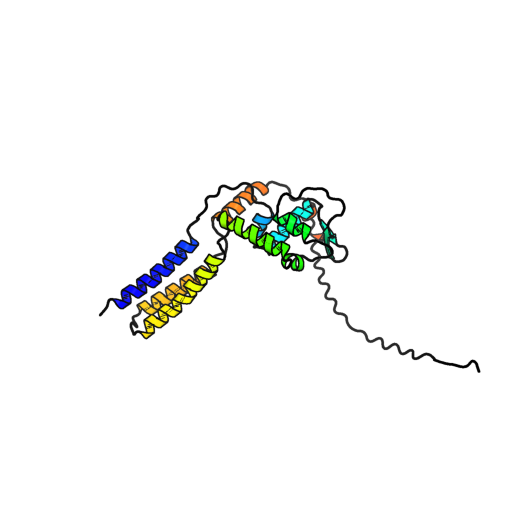4 1.00 95.25 91 TYR A C 1
ATOM 671 O O . TYR A 1 91 ? -17.084 4.711 11.648 1.00 95.25 91 TYR A O 1
ATOM 679 N N . THR A 1 92 ? -15.574 6.326 11.281 1.00 93.50 92 THR A N 1
ATOM 680 C CA . THR A 1 92 ? -16.540 7.287 10.718 1.00 93.50 92 THR A CA 1
ATOM 681 C C . THR A 1 92 ? -17.221 6.800 9.431 1.00 93.50 92 THR A C 1
ATOM 683 O O . THR A 1 92 ? -18.310 7.280 9.109 1.00 93.50 92 THR A O 1
ATOM 686 N N . ALA A 1 93 ? -16.627 5.848 8.704 1.00 94.50 93 ALA A N 1
ATOM 687 C CA . ALA A 1 93 ? -17.223 5.219 7.524 1.00 94.50 93 ALA A CA 1
ATOM 688 C C . ALA A 1 93 ? -18.106 4.004 7.855 1.00 94.50 93 ALA A C 1
ATOM 690 O O . ALA A 1 93 ? -18.963 3.649 7.046 1.00 94.50 93 ALA A O 1
ATOM 691 N N . VAL A 1 94 ? -17.937 3.390 9.030 1.00 92.69 94 VAL A N 1
ATOM 692 C CA . VAL A 1 94 ? -18.872 2.398 9.578 1.00 92.69 94 VAL A CA 1
ATOM 693 C C . VAL A 1 94 ? -20.091 3.156 10.105 1.00 92.69 94 VAL A C 1
ATOM 695 O O . VAL A 1 94 ? -20.199 3.425 11.291 1.00 92.69 94 VAL A O 1
ATOM 698 N N . TYR A 1 95 ? -20.973 3.619 9.223 1.00 84.88 95 TYR A N 1
ATOM 699 C CA . TYR A 1 95 ? -22.273 4.168 9.615 1.00 84.88 95 TYR A CA 1
ATOM 700 C C . TYR A 1 95 ? -23.351 3.239 9.056 1.00 84.88 95 TYR A C 1
ATOM 702 O O . TYR A 1 95 ? -23.498 3.117 7.840 1.00 84.88 95 TYR A O 1
ATOM 710 N N . GLY A 1 96 ? -24.042 2.518 9.940 1.00 81.31 96 GLY A N 1
ATOM 711 C CA . GLY A 1 96 ? -24.972 1.451 9.561 1.00 81.31 96 GLY A CA 1
ATOM 712 C C . GLY A 1 96 ? -24.285 0.145 9.141 1.00 81.31 96 GLY A C 1
ATOM 713 O O . GLY A 1 96 ? -23.127 -0.107 9.468 1.00 81.31 96 GLY A O 1
ATOM 714 N N . ARG A 1 97 ? -25.025 -0.713 8.427 1.00 83.62 97 ARG A N 1
ATOM 715 C CA . ARG A 1 97 ? -24.571 -2.046 8.002 1.00 83.62 97 ARG A CA 1
ATOM 716 C C . ARG A 1 97 ? -23.679 -1.937 6.767 1.00 83.62 97 ARG A C 1
ATOM 718 O O . ARG A 1 97 ? -24.176 -1.840 5.647 1.00 83.62 97 ARG A O 1
ATOM 725 N N . ILE A 1 98 ? -22.362 -2.014 6.955 1.00 89.44 98 ILE A N 1
ATOM 726 C CA . ILE A 1 98 ? -21.410 -2.038 5.840 1.00 89.44 98 ILE A CA 1
ATOM 727 C C . ILE A 1 98 ? -20.455 -3.228 5.943 1.00 89.44 98 ILE A C 1
ATOM 729 O O . ILE A 1 98 ? -19.929 -3.559 7.004 1.00 89.44 98 ILE A O 1
ATOM 733 N N . GLY A 1 99 ? -20.244 -3.907 4.816 1.00 86.75 99 GLY A N 1
ATOM 734 C CA . GLY A 1 99 ? -19.265 -4.988 4.718 1.00 86.75 99 GLY A CA 1
ATOM 735 C C . GLY A 1 99 ? -17.847 -4.467 4.429 1.00 86.75 99 GLY A C 1
ATOM 736 O O . GLY A 1 99 ? -17.691 -3.366 3.889 1.00 86.75 99 GLY A O 1
ATOM 737 N N . PRO A 1 100 ? -16.795 -5.284 4.639 1.00 82.44 100 PRO A N 1
ATOM 738 C CA . PRO A 1 100 ? -15.397 -4.884 4.416 1.00 82.44 100 PRO A CA 1
ATOM 739 C C . PRO A 1 100 ? -15.108 -4.393 2.987 1.00 82.44 100 PRO A C 1
ATOM 741 O O . PRO A 1 100 ? -14.284 -3.505 2.761 1.00 82.44 100 PRO A O 1
ATOM 744 N N . ARG A 1 101 ? -15.800 -4.965 1.988 1.00 85.19 101 ARG A N 1
ATOM 745 C CA . ARG A 1 101 ? -15.692 -4.539 0.582 1.00 85.19 101 ARG A CA 1
ATOM 746 C C . ARG A 1 101 ? -16.297 -3.149 0.351 1.00 85.19 101 ARG A C 1
ATOM 748 O O . ARG A 1 101 ? -15.713 -2.373 -0.402 1.00 85.19 101 ARG A O 1
ATOM 755 N N . GLY A 1 102 ? -17.428 -2.845 0.993 1.00 89.81 102 GLY A N 1
ATOM 756 C CA . GLY A 1 102 ? -18.089 -1.538 0.916 1.00 89.81 102 GLY A CA 1
ATOM 757 C C . GLY A 1 102 ? -17.264 -0.453 1.601 1.00 89.81 102 GLY A C 1
ATOM 758 O O . GLY A 1 102 ? -17.024 0.601 1.017 1.00 89.81 102 GLY A O 1
ATOM 759 N N . LEU A 1 103 ? -16.706 -0.771 2.770 1.00 91.12 103 LEU A N 1
ATOM 760 C CA . LEU A 1 103 ? -15.845 0.133 3.529 1.00 91.12 103 LEU A CA 1
ATOM 761 C C . LEU A 1 103 ? -14.636 0.596 2.702 1.00 91.12 103 LEU A C 1
ATOM 763 O O . LEU A 1 103 ? -14.331 1.782 2.639 1.00 91.12 103 LEU A O 1
ATOM 767 N N . ARG A 1 104 ? -14.009 -0.320 1.953 1.00 89.75 104 ARG A N 1
ATOM 768 C CA . ARG A 1 104 ? -12.878 0.001 1.066 1.00 89.75 104 ARG A CA 1
ATOM 769 C C . ARG A 1 104 ? -13.255 0.892 -0.126 1.00 89.75 104 ARG A C 1
ATOM 771 O O . ARG A 1 104 ? -12.385 1.556 -0.686 1.00 89.75 104 ARG A O 1
ATOM 778 N N . ARG A 1 105 ? -14.524 0.888 -0.549 1.00 92.56 105 ARG A N 1
ATOM 779 C CA . ARG A 1 105 ? -15.029 1.750 -1.633 1.00 92.56 105 ARG A CA 1
ATOM 780 C C . ARG A 1 105 ? -15.406 3.150 -1.144 1.00 92.56 105 ARG A C 1
ATOM 782 O O . ARG A 1 105 ? -15.492 4.050 -1.973 1.00 92.56 105 ARG A O 1
ATOM 789 N N . SER A 1 106 ? -15.568 3.352 0.166 1.00 95.56 106 SER A N 1
ATOM 790 C CA . SER A 1 106 ? -15.871 4.662 0.748 1.00 95.56 106 SER A CA 1
ATOM 791 C C . SER A 1 106 ? -14.804 5.701 0.396 1.00 95.56 106 SER A C 1
ATOM 793 O O . SER A 1 106 ? -13.604 5.478 0.580 1.00 95.56 106 SER A O 1
ATOM 795 N N . ASN A 1 107 ? -15.242 6.873 -0.070 1.00 94.94 107 ASN A N 1
ATOM 796 C CA . ASN A 1 107 ? -14.348 7.974 -0.430 1.00 94.94 107 ASN A CA 1
ATOM 797 C C . ASN A 1 107 ? -13.511 8.460 0.763 1.00 94.94 107 ASN A C 1
ATOM 799 O O . ASN A 1 107 ? -12.344 8.803 0.579 1.00 94.94 107 ASN A O 1
ATOM 803 N N . ARG A 1 108 ? -14.063 8.432 1.986 1.00 95.00 108 ARG A N 1
ATOM 804 C CA . ARG A 1 108 ? -13.328 8.805 3.209 1.00 95.00 108 ARG A CA 1
ATOM 805 C C . ARG A 1 108 ? -12.174 7.844 3.475 1.00 95.00 108 ARG A C 1
ATOM 807 O O . ARG A 1 108 ? -11.035 8.281 3.612 1.00 95.00 108 ARG A O 1
ATOM 814 N N . VAL A 1 109 ? -12.448 6.540 3.428 1.00 96.12 109 VAL A N 1
ATOM 815 C CA . VAL A 1 109 ? -11.431 5.495 3.622 1.00 96.12 109 VAL A CA 1
ATOM 816 C C . VAL A 1 109 ? -10.379 5.550 2.516 1.00 96.12 109 VAL A C 1
ATOM 818 O O . VAL A 1 109 ? -9.191 5.442 2.798 1.00 96.12 109 VAL A O 1
ATOM 821 N N . ARG A 1 110 ? -10.772 5.790 1.258 1.00 95.75 110 ARG A N 1
ATOM 822 C CA . ARG A 1 110 ? -9.823 5.955 0.140 1.00 95.75 110 ARG A CA 1
ATOM 823 C C . ARG A 1 110 ? -8.898 7.160 0.320 1.00 95.75 110 ARG A C 1
ATOM 825 O O . ARG A 1 110 ? -7.701 7.044 0.051 1.00 95.75 110 ARG A O 1
ATOM 832 N N . ARG A 1 111 ? -9.424 8.304 0.770 1.00 96.06 111 ARG A N 1
ATOM 833 C CA . ARG A 1 111 ? -8.611 9.495 1.070 1.00 96.06 111 ARG A CA 1
ATOM 834 C C . ARG A 1 111 ? -7.647 9.218 2.221 1.00 96.06 111 ARG A C 1
ATOM 836 O O . ARG A 1 111 ? -6.454 9.455 2.063 1.00 96.06 111 ARG A O 1
ATOM 843 N N . ALA A 1 112 ? -8.131 8.629 3.312 1.00 96.44 112 ALA A N 1
ATOM 844 C CA . ALA A 1 112 ? -7.298 8.271 4.456 1.00 96.44 112 ALA A CA 1
ATOM 845 C C . ALA A 1 112 ? -6.212 7.241 4.089 1.00 96.44 112 ALA A C 1
ATOM 847 O O . ALA A 1 112 ? -5.058 7.418 4.460 1.00 96.44 112 ALA A O 1
ATOM 848 N N . LEU A 1 113 ? -6.534 6.238 3.261 1.00 95.75 113 LEU A N 1
ATOM 849 C CA . LEU A 1 113 ? -5.553 5.302 2.693 1.00 95.75 113 LEU A CA 1
ATOM 850 C C . LEU A 1 113 ? -4.489 6.016 1.855 1.00 95.75 113 LEU A C 1
ATOM 852 O O . LEU A 1 113 ? -3.328 5.632 1.890 1.00 95.75 113 LEU A O 1
ATOM 856 N N . THR A 1 114 ? -4.873 7.041 1.092 1.00 94.31 114 THR A N 1
ATOM 857 C CA . THR A 1 114 ? -3.924 7.815 0.278 1.00 94.31 114 THR A CA 1
ATOM 858 C C . THR A 1 114 ? -2.976 8.620 1.167 1.00 94.31 114 THR A C 1
ATOM 860 O O . THR A 1 114 ? -1.789 8.710 0.869 1.00 94.31 114 THR A O 1
ATOM 863 N N . VAL A 1 115 ? -3.475 9.180 2.272 1.00 95.31 115 VAL A N 1
ATOM 864 C CA . VAL A 1 115 ? -2.650 9.880 3.270 1.00 95.31 115 VAL A CA 1
ATOM 865 C C . VAL A 1 115 ? -1.711 8.904 3.985 1.00 95.31 115 VAL A C 1
ATOM 867 O O . VAL A 1 115 ? -0.519 9.186 4.079 1.00 95.31 115 VAL A O 1
ATOM 870 N N . LEU A 1 116 ? -2.218 7.744 4.415 1.00 94.81 116 LEU A N 1
ATOM 871 C CA . LEU A 1 116 ? -1.426 6.659 5.004 1.00 94.81 116 LEU A CA 1
ATOM 872 C C . LEU A 1 116 ? -0.304 6.220 4.054 1.00 94.81 116 LEU A C 1
ATOM 874 O O . LEU A 1 116 ? 0.860 6.159 4.434 1.00 94.81 116 LEU A O 1
ATOM 878 N N . GLU A 1 117 ? -0.642 5.992 2.785 1.00 93.25 117 GLU A N 1
ATOM 879 C CA . GLU A 1 117 ? 0.320 5.618 1.752 1.00 93.25 117 GLU A CA 1
ATOM 880 C C . GLU A 1 117 ? 1.377 6.708 1.541 1.00 93.25 117 GLU A C 1
ATOM 882 O O . GLU A 1 117 ? 2.562 6.398 1.498 1.00 93.25 117 GLU A O 1
ATOM 887 N N . ARG A 1 118 ? 0.985 7.986 1.469 1.00 91.50 118 ARG A N 1
ATOM 888 C CA . ARG A 1 118 ? 1.938 9.103 1.358 1.00 91.50 118 ARG A CA 1
ATOM 889 C C . ARG A 1 118 ? 2.882 9.175 2.556 1.00 91.50 118 ARG A C 1
ATOM 891 O O . ARG A 1 118 ? 4.071 9.395 2.352 1.00 91.50 118 ARG A O 1
ATOM 898 N N . ARG A 1 119 ? 2.382 8.954 3.777 1.00 90.56 119 ARG A N 1
ATOM 899 C CA . ARG A 1 119 ? 3.208 8.903 4.996 1.00 90.56 119 ARG A CA 1
ATOM 900 C C . ARG A 1 119 ? 4.213 7.753 4.946 1.00 90.56 119 ARG A C 1
ATOM 902 O O . ARG A 1 119 ? 5.393 7.977 5.191 1.00 90.56 119 ARG A O 1
ATOM 909 N N . LEU A 1 120 ? 3.774 6.556 4.555 1.00 89.75 120 LEU A N 1
ATOM 910 C CA . LEU A 1 120 ? 4.650 5.389 4.408 1.00 89.75 120 LEU A CA 1
ATOM 911 C C . LEU A 1 120 ? 5.685 5.564 3.286 1.00 89.75 120 LEU A C 1
ATOM 913 O O . LEU A 1 120 ? 6.817 5.103 3.416 1.00 89.75 120 LEU A O 1
ATOM 917 N N . VAL A 1 121 ? 5.319 6.243 2.196 1.00 88.12 121 VAL A N 1
ATOM 918 C CA . VAL A 1 121 ? 6.245 6.599 1.111 1.00 88.12 121 VAL A CA 1
ATOM 919 C C . VAL A 1 121 ? 7.278 7.620 1.587 1.00 88.12 121 VAL A C 1
ATOM 921 O O . VAL A 1 121 ? 8.463 7.439 1.323 1.00 88.12 121 VAL A O 1
ATOM 924 N N . ALA A 1 122 ? 6.858 8.656 2.319 1.00 86.19 122 ALA A N 1
ATOM 925 C CA . ALA A 1 122 ? 7.763 9.654 2.895 1.00 86.19 122 ALA A CA 1
ATOM 926 C C . ALA A 1 122 ? 8.730 9.039 3.927 1.00 86.19 122 ALA A C 1
ATOM 928 O O . ALA A 1 122 ? 9.887 9.445 4.015 1.00 86.19 122 ALA A O 1
ATOM 929 N N . ALA A 1 123 ? 8.283 8.011 4.652 1.00 84.50 123 ALA A N 1
ATOM 930 C CA . ALA A 1 123 ? 9.109 7.228 5.569 1.00 84.50 123 ALA A CA 1
ATOM 931 C C . ALA A 1 123 ? 10.002 6.179 4.870 1.00 84.50 123 ALA A C 1
ATOM 933 O O . ALA A 1 123 ? 10.712 5.442 5.541 1.00 84.50 123 ALA A O 1
ATOM 934 N N . GLY A 1 124 ? 9.946 6.044 3.539 1.00 83.12 124 GLY A N 1
ATOM 935 C CA . GLY A 1 124 ? 10.733 5.045 2.801 1.00 83.12 124 GLY A CA 1
ATOM 936 C C . GLY A 1 124 ? 10.272 3.587 2.979 1.00 83.12 124 GLY A C 1
ATOM 937 O O . GLY A 1 124 ? 10.905 2.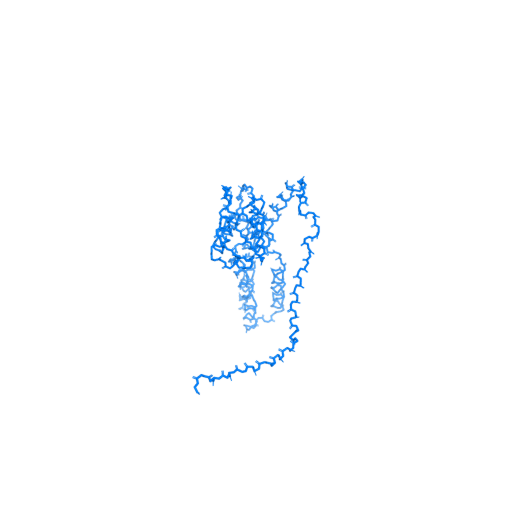665 2.459 1.00 83.12 124 GLY A O 1
ATOM 938 N N . LEU A 1 125 ? 9.148 3.353 3.663 1.00 83.56 125 LEU A N 1
ATOM 939 C CA . LEU A 1 125 ? 8.615 2.017 3.955 1.00 83.56 125 LEU A CA 1
ATOM 940 C C . LEU A 1 125 ? 7.869 1.400 2.765 1.00 83.56 125 LEU A C 1
ATOM 942 O O . LEU A 1 125 ? 7.783 0.178 2.649 1.00 83.56 125 LEU A O 1
ATOM 946 N N . VAL A 1 126 ? 7.339 2.233 1.865 1.00 82.88 126 VAL A N 1
ATOM 947 C CA . VAL A 1 126 ? 6.631 1.803 0.651 1.00 82.88 126 VAL A CA 1
ATOM 948 C C . VAL A 1 126 ? 7.223 2.525 -0.561 1.00 82.88 126 VAL A C 1
ATOM 950 O O . VAL A 1 126 ? 7.417 3.740 -0.517 1.00 82.88 126 VAL A O 1
ATOM 953 N N . PRO A 1 127 ? 7.495 1.826 -1.678 1.00 75.12 127 PRO A N 1
ATOM 954 C CA . PRO A 1 127 ? 7.930 2.487 -2.896 1.00 75.12 127 PRO A CA 1
ATOM 955 C C . PRO A 1 127 ? 6.766 3.294 -3.479 1.00 75.12 127 PRO A C 1
ATOM 957 O O . PRO A 1 127 ? 5.656 2.782 -3.632 1.00 75.12 127 PRO A O 1
ATOM 960 N N . ALA A 1 128 ? 7.014 4.554 -3.836 1.00 78.31 128 ALA A N 1
ATOM 961 C CA . ALA A 1 128 ? 5.990 5.398 -4.437 1.00 78.31 128 ALA A CA 1
ATOM 962 C C . ALA A 1 128 ? 5.411 4.736 -5.702 1.00 78.31 128 ALA A C 1
ATOM 964 O O . ALA A 1 128 ? 6.164 4.287 -6.568 1.00 78.31 128 ALA A O 1
ATOM 965 N N . ARG A 1 129 ? 4.077 4.690 -5.840 1.00 74.75 129 ARG A N 1
ATOM 966 C CA . ARG A 1 129 ? 3.416 4.040 -6.993 1.00 74.75 129 ARG A CA 1
ATOM 967 C C . ARG A 1 129 ? 3.919 4.541 -8.338 1.00 74.75 129 ARG A C 1
ATOM 969 O O . ARG A 1 129 ? 4.077 3.739 -9.250 1.00 74.75 129 ARG A O 1
ATOM 976 N N . TRP A 1 130 ? 4.198 5.840 -8.445 1.00 69.06 130 TRP A N 1
ATOM 977 C CA . TRP A 1 130 ? 4.703 6.438 -9.678 1.00 69.06 130 TRP A CA 1
ATOM 978 C C . TRP A 1 130 ? 6.051 5.840 -10.101 1.00 69.06 130 TRP A C 1
ATOM 980 O O . TRP A 1 130 ? 6.276 5.699 -11.294 1.00 69.06 130 TRP A O 1
ATOM 990 N N . ARG A 1 131 ? 6.900 5.393 -9.157 1.00 69.75 131 ARG A N 1
ATOM 991 C CA . ARG A 1 131 ? 8.168 4.703 -9.463 1.00 69.75 131 ARG A CA 1
ATOM 992 C C . ARG A 1 131 ? 7.915 3.356 -10.138 1.00 69.75 131 ARG A C 1
ATOM 994 O O . ARG A 1 131 ? 8.665 2.978 -11.026 1.00 69.75 131 ARG A O 1
ATOM 1001 N N . TRP A 1 132 ? 6.841 2.654 -9.767 1.00 68.38 132 TRP A N 1
ATOM 1002 C CA . TRP A 1 132 ? 6.432 1.405 -10.422 1.00 68.38 132 TRP A CA 1
ATOM 1003 C C . TRP A 1 132 ? 5.822 1.633 -11.802 1.00 68.38 132 TRP A C 1
ATOM 1005 O O . TRP A 1 132 ? 6.052 0.845 -12.715 1.00 68.38 132 TRP A O 1
ATOM 1015 N N . THR A 1 133 ? 5.032 2.693 -11.970 1.00 72.62 133 THR A N 1
ATOM 1016 C CA . THR A 1 133 ? 4.501 3.038 -13.292 1.00 72.62 133 THR A CA 1
ATOM 1017 C C . THR A 1 133 ? 5.632 3.479 -14.214 1.00 72.62 133 THR A C 1
ATOM 1019 O O . THR A 1 133 ? 5.726 2.981 -15.328 1.00 72.62 133 THR A O 1
ATOM 1022 N N . ALA A 1 134 ? 6.533 4.334 -13.725 1.00 70.94 134 ALA A N 1
ATOM 1023 C CA . ALA A 1 134 ? 7.709 4.785 -14.456 1.00 70.94 134 ALA A CA 1
ATOM 1024 C C . ALA A 1 134 ? 8.635 3.619 -14.809 1.00 70.94 134 ALA A C 1
ATOM 1026 O O . ALA A 1 134 ? 9.066 3.528 -15.951 1.00 70.94 134 ALA A O 1
ATOM 1027 N N . SER A 1 135 ? 8.883 2.685 -13.883 1.00 69.50 135 SER A N 1
ATOM 1028 C CA . SER A 1 135 ? 9.704 1.509 -14.181 1.00 69.50 135 SER A CA 1
ATOM 1029 C C . SER A 1 135 ? 9.053 0.604 -15.219 1.00 69.50 135 SER A C 1
ATOM 1031 O O . SER A 1 135 ? 9.754 0.127 -16.099 1.00 69.50 135 SER A O 1
ATOM 1033 N N . ARG A 1 136 ? 7.726 0.414 -15.182 1.00 76.00 136 ARG A N 1
ATOM 1034 C CA . ARG A 1 136 ? 6.992 -0.326 -16.221 1.00 76.00 136 ARG A CA 1
ATOM 1035 C C . ARG A 1 136 ? 7.033 0.366 -17.575 1.00 76.00 136 ARG A C 1
ATOM 1037 O O . ARG A 1 136 ? 7.210 -0.320 -18.570 1.00 76.00 136 ARG A O 1
ATOM 1044 N N . ILE A 1 137 ? 6.873 1.688 -17.615 1.00 74.69 137 ILE A N 1
ATOM 1045 C CA . ILE A 1 137 ? 6.957 2.471 -18.854 1.00 74.69 137 ILE A CA 1
ATOM 1046 C C . ILE A 1 137 ? 8.376 2.395 -19.418 1.00 74.69 137 ILE A C 1
ATOM 1048 O O . ILE A 1 137 ? 8.541 2.098 -20.595 1.00 74.69 137 ILE A O 1
ATOM 1052 N N . ALA A 1 138 ? 9.395 2.579 -18.575 1.00 70.88 138 ALA A N 1
ATOM 1053 C CA . ALA A 1 138 ? 10.792 2.431 -18.965 1.00 70.88 138 ALA A CA 1
ATOM 1054 C C . ALA A 1 138 ? 11.060 1.026 -19.522 1.00 70.88 138 ALA A C 1
ATOM 1056 O O . ALA A 1 138 ? 11.643 0.891 -20.589 1.00 70.88 138 ALA A O 1
ATOM 1057 N N . LEU A 1 139 ? 10.557 -0.019 -18.859 1.00 71.88 139 LEU A N 1
ATOM 1058 C CA . LEU A 1 139 ? 10.673 -1.397 -19.333 1.00 71.88 139 LEU A CA 1
ATOM 1059 C C . LEU A 1 139 ? 9.934 -1.657 -20.645 1.00 71.88 139 LEU A C 1
ATOM 1061 O O . LEU A 1 139 ? 10.461 -2.349 -21.509 1.00 71.88 139 LEU A O 1
ATOM 1065 N N . ALA A 1 140 ? 8.739 -1.091 -20.806 1.00 72.94 140 ALA A N 1
ATOM 1066 C CA . ALA A 1 140 ? 7.963 -1.183 -22.038 1.00 72.94 140 ALA A CA 1
ATOM 1067 C C . ALA A 1 140 ? 8.625 -0.425 -23.201 1.00 72.94 140 ALA A C 1
ATOM 1069 O O . ALA A 1 140 ? 8.443 -0.807 -24.353 1.00 72.94 140 ALA A O 1
ATOM 1070 N N . ALA A 1 141 ? 9.423 0.607 -22.914 1.00 69.94 141 ALA A N 1
ATOM 1071 C CA . ALA A 1 141 ? 10.180 1.337 -23.925 1.00 69.94 141 ALA A CA 1
ATOM 1072 C C . ALA A 1 141 ? 11.383 0.538 -24.463 1.00 69.94 141 ALA A C 1
ATOM 1074 O O . ALA A 1 141 ? 11.768 0.733 -25.613 1.00 69.94 141 ALA A O 1
ATOM 1075 N N . VAL A 1 142 ? 11.955 -0.392 -23.685 1.00 70.94 142 VAL A N 1
ATOM 1076 C CA . VAL A 1 142 ? 13.132 -1.177 -24.107 1.00 70.94 142 VAL A CA 1
ATOM 1077 C C . VAL A 1 142 ? 12.914 -1.987 -25.397 1.00 70.94 142 VAL A C 1
ATOM 1079 O O . VAL A 1 142 ? 13.735 -1.841 -26.303 1.00 70.94 142 VAL A O 1
ATOM 1082 N N . PRO A 1 143 ? 11.849 -2.805 -25.555 1.00 69.50 143 PRO A N 1
ATOM 1083 C CA . PRO A 1 143 ? 11.632 -3.536 -26.804 1.00 69.50 143 PRO A CA 1
ATOM 1084 C C . PRO A 1 143 ? 11.398 -2.596 -27.989 1.00 69.50 143 PRO A C 1
ATOM 1086 O O . PRO A 1 143 ? 11.863 -2.886 -29.084 1.00 69.50 143 PRO A O 1
ATOM 1089 N N . VAL A 1 144 ? 10.745 -1.447 -27.774 1.00 74.44 144 VAL A N 1
ATOM 1090 C CA . VAL A 1 144 ? 10.521 -0.444 -28.827 1.00 74.44 144 VAL A CA 1
ATOM 1091 C C . VAL A 1 144 ? 11.859 0.091 -29.339 1.00 74.44 144 VAL A C 1
ATOM 1093 O O . VAL A 1 144 ? 12.108 0.063 -30.541 1.00 74.44 144 VAL A O 1
ATOM 1096 N N . VAL A 1 145 ? 12.757 0.492 -28.434 1.00 69.75 145 VAL A N 1
ATOM 1097 C CA . VAL A 1 145 ? 14.104 0.971 -28.791 1.00 69.75 145 VAL A CA 1
ATOM 1098 C C . VAL A 1 145 ? 14.932 -0.128 -29.467 1.00 69.75 145 VAL A C 1
ATOM 1100 O O . VAL A 1 145 ? 15.627 0.150 -30.442 1.00 69.75 145 VAL A O 1
ATOM 1103 N N . ALA A 1 146 ? 14.835 -1.377 -29.002 1.00 68.56 146 ALA A N 1
ATOM 1104 C CA . ALA A 1 146 ? 15.542 -2.507 -29.605 1.00 68.56 146 ALA A CA 1
ATOM 1105 C C . ALA A 1 146 ? 15.069 -2.799 -31.042 1.00 68.56 146 ALA A C 1
ATOM 1107 O O . ALA A 1 146 ? 15.895 -3.003 -31.929 1.00 68.56 146 ALA A O 1
ATOM 1108 N N . VAL A 1 147 ? 13.754 -2.766 -31.290 1.00 71.19 147 VAL A N 1
ATOM 1109 C CA . VAL A 1 147 ? 13.167 -2.955 -32.628 1.00 71.19 147 VAL A CA 1
ATOM 1110 C C . VAL A 1 147 ? 13.554 -1.811 -33.565 1.00 71.19 147 VAL A C 1
ATOM 1112 O O . VAL A 1 147 ? 13.942 -2.065 -34.703 1.00 71.19 147 VAL A O 1
ATOM 1115 N N . LEU A 1 148 ? 13.523 -0.564 -33.083 1.00 69.50 148 LEU A N 1
ATOM 1116 C CA . LEU A 1 148 ? 14.014 0.599 -33.831 1.00 69.50 148 LEU A CA 1
ATOM 1117 C C . LEU A 1 148 ? 15.497 0.453 -34.200 1.00 69.50 148 LEU A C 1
ATOM 1119 O O . LEU A 1 148 ? 15.863 0.716 -35.340 1.00 69.50 148 LEU A O 1
ATOM 1123 N N . GLY A 1 149 ? 16.340 -0.017 -33.275 1.00 67.75 149 GLY A N 1
ATOM 1124 C CA . GLY A 1 149 ? 17.754 -0.291 -33.552 1.00 67.75 149 GLY A CA 1
ATOM 1125 C C . GLY A 1 149 ? 17.963 -1.393 -34.596 1.00 67.75 149 GLY A C 1
ATOM 1126 O O . GLY A 1 149 ? 18.828 -1.264 -35.459 1.00 67.75 149 GLY A O 1
ATOM 1127 N N . TRP A 1 150 ? 17.137 -2.443 -34.561 1.00 67.62 150 TRP A N 1
ATOM 1128 C CA . TRP A 1 150 ? 17.173 -3.526 -35.547 1.00 67.62 150 TRP A CA 1
ATOM 1129 C C . TRP A 1 150 ? 16.754 -3.058 -36.950 1.00 67.62 150 TRP A C 1
ATOM 1131 O O . TRP A 1 150 ? 17.430 -3.369 -37.927 1.00 67.62 150 TRP A O 1
ATOM 1141 N N . LEU A 1 151 ? 15.693 -2.248 -37.048 1.00 73.88 151 LEU A N 1
ATOM 1142 C CA . LEU A 1 151 ? 15.198 -1.670 -38.308 1.00 73.88 151 LEU A CA 1
ATOM 1143 C C . LEU A 1 151 ? 16.216 -0.750 -38.997 1.00 73.88 151 LEU A C 1
ATOM 1145 O O . LEU A 1 151 ? 16.229 -0.666 -40.221 1.00 73.88 151 LEU A O 1
ATOM 1149 N N . VAL A 1 152 ? 17.086 -0.085 -38.232 1.00 77.94 152 VAL A N 1
ATOM 1150 C CA . VAL A 1 152 ? 18.159 0.776 -38.768 1.00 77.94 152 VAL A CA 1
ATOM 1151 C C . VAL A 1 152 ? 19.330 -0.048 -39.349 1.00 77.94 152 VAL A C 1
ATOM 1153 O O . VAL A 1 152 ? 20.287 0.511 -39.877 1.00 77.94 152 VAL A O 1
ATOM 1156 N N . GLY A 1 153 ? 19.238 -1.383 -39.338 1.00 63.41 153 GLY A N 1
ATOM 1157 C CA . GLY A 1 153 ? 20.134 -2.268 -40.089 1.00 63.41 153 GLY A CA 1
ATOM 1158 C C . GLY A 1 153 ? 21.389 -2.704 -39.334 1.00 63.41 153 GLY A C 1
ATOM 1159 O O . GLY A 1 153 ? 22.249 -3.366 -39.911 1.00 63.41 153 GLY A O 1
ATOM 1160 N N . ASP A 1 154 ? 21.494 -2.406 -38.038 1.00 60.62 154 ASP A N 1
ATOM 1161 C CA . ASP A 1 154 ? 22.605 -2.857 -37.190 1.00 60.62 154 ASP A CA 1
ATOM 1162 C C . ASP A 1 154 ? 22.293 -4.261 -36.623 1.00 60.62 154 ASP A C 1
ATOM 1164 O O . ASP A 1 154 ? 22.214 -4.501 -35.416 1.00 60.62 154 ASP A O 1
ATOM 1168 N N . ALA A 1 155 ? 22.034 -5.212 -37.529 1.00 54.91 155 ALA A N 1
ATOM 1169 C CA . ALA A 1 155 ? 21.624 -6.589 -37.238 1.00 54.91 155 ALA A CA 1
ATOM 1170 C C . ALA A 1 155 ? 22.802 -7.461 -36.759 1.00 54.91 155 ALA A C 1
ATOM 1172 O O . ALA A 1 155 ? 23.062 -8.550 -37.269 1.00 54.91 155 ALA A O 1
ATOM 1173 N N . ARG A 1 156 ? 23.553 -6.978 -35.768 1.00 67.88 156 ARG A N 1
ATOM 1174 C CA . ARG A 1 156 ? 24.595 -7.754 -35.084 1.00 67.88 156 ARG A CA 1
ATOM 1175 C C . ARG A 1 156 ? 23.969 -8.630 -34.001 1.00 67.88 156 ARG A C 1
ATOM 1177 O O . ARG A 1 156 ? 23.005 -8.222 -33.355 1.00 67.88 156 ARG A O 1
ATOM 1184 N N . ALA A 1 157 ? 24.566 -9.797 -33.744 1.00 70.69 157 ALA A N 1
ATOM 1185 C CA . ALA A 1 157 ? 24.177 -10.740 -32.682 1.00 70.69 157 ALA A CA 1
ATOM 1186 C C . ALA A 1 157 ? 24.000 -10.085 -31.290 1.00 70.69 157 ALA A C 1
ATOM 1188 O O . ALA A 1 157 ? 23.247 -10.573 -30.450 1.00 70.69 157 ALA A O 1
ATOM 1189 N N . TRP A 1 158 ? 24.632 -8.930 -31.066 1.00 66.31 158 TRP A N 1
ATOM 1190 C CA . TRP A 1 158 ? 24.422 -8.070 -29.899 1.00 66.31 158 TRP A CA 1
ATOM 1191 C C . TRP A 1 158 ? 23.004 -7.535 -29.707 1.00 66.31 158 TRP A C 1
ATOM 1193 O O . TRP A 1 158 ? 22.580 -7.395 -28.563 1.00 66.31 158 TRP A O 1
ATOM 1203 N N . SER A 1 159 ? 22.241 -7.294 -30.773 1.00 67.94 159 SER A N 1
ATOM 1204 C CA . SER A 1 159 ? 20.842 -6.855 -30.659 1.00 67.94 159 SER A CA 1
ATOM 1205 C C . SER A 1 159 ? 19.969 -7.906 -29.958 1.00 67.94 159 SER A C 1
ATOM 1207 O O . SER A 1 159 ? 19.217 -7.578 -29.040 1.00 67.94 159 SER A O 1
ATOM 1209 N N . LEU A 1 160 ? 20.141 -9.184 -30.314 1.00 72.00 160 LEU A N 1
ATOM 1210 C CA . LEU A 1 160 ? 19.447 -10.309 -29.682 1.00 72.00 160 LEU A CA 1
ATOM 1211 C C . LEU A 1 160 ? 19.858 -10.487 -28.218 1.00 72.00 160 LEU A C 1
ATOM 1213 O O . LEU A 1 160 ? 19.003 -10.734 -27.370 1.00 72.00 160 LEU A O 1
ATOM 1217 N N . LEU A 1 161 ? 21.145 -10.321 -27.903 1.00 70.31 161 LEU A N 1
ATOM 1218 C CA . LEU A 1 161 ? 21.632 -10.454 -26.530 1.00 70.31 161 LEU A CA 1
ATOM 1219 C C . LEU A 1 161 ? 21.101 -9.336 -25.620 1.00 70.31 161 LEU A C 1
ATOM 1221 O O . LEU A 1 161 ? 20.693 -9.600 -24.490 1.00 70.31 161 LEU A O 1
ATOM 1225 N N . LEU A 1 162 ? 21.032 -8.101 -26.126 1.00 69.25 162 LEU A N 1
ATOM 1226 C CA . LEU A 1 162 ? 20.421 -6.976 -25.413 1.00 69.25 162 LEU A CA 1
ATOM 1227 C C . LEU A 1 162 ? 18.917 -7.176 -25.217 1.00 69.25 162 LEU A C 1
ATOM 1229 O O . LEU A 1 162 ? 18.405 -6.897 -24.133 1.00 69.25 162 LEU A O 1
ATOM 1233 N N . LEU A 1 163 ? 18.215 -7.694 -2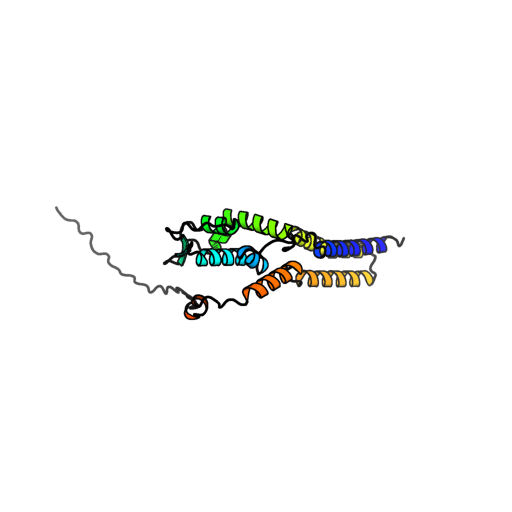6.229 1.00 70.69 163 LEU A N 1
ATOM 1234 C CA . LEU A 1 163 ? 16.792 -8.011 -26.124 1.00 70.69 163 LEU A CA 1
ATOM 1235 C C . LEU A 1 163 ? 16.542 -9.102 -25.072 1.00 70.69 163 LEU A C 1
ATOM 1237 O O . LEU A 1 163 ? 15.643 -8.963 -24.242 1.00 70.69 163 LEU A O 1
ATOM 1241 N N . ALA A 1 164 ? 17.367 -10.152 -25.061 1.00 76.56 164 ALA A N 1
ATOM 1242 C CA . ALA A 1 164 ? 17.300 -11.215 -24.064 1.00 76.56 164 ALA A CA 1
ATOM 1243 C C . ALA A 1 164 ? 17.572 -10.682 -22.649 1.00 76.56 164 ALA A C 1
ATOM 1245 O O . ALA A 1 164 ? 16.812 -10.972 -21.726 1.00 76.56 164 ALA A O 1
ATOM 1246 N N . LEU A 1 165 ? 18.602 -9.846 -22.475 1.00 72.00 165 LEU A N 1
ATOM 1247 C CA . LEU A 1 165 ? 18.926 -9.231 -21.186 1.00 72.00 165 LEU A CA 1
ATOM 1248 C C . LEU A 1 165 ? 17.805 -8.300 -20.702 1.00 72.00 165 LEU A C 1
ATOM 1250 O O . LEU A 1 165 ? 17.442 -8.320 -19.525 1.00 72.00 165 LEU A O 1
ATOM 1254 N N . ALA A 1 166 ? 17.213 -7.522 -21.609 1.00 71.62 166 ALA A N 1
ATOM 1255 C CA . ALA A 1 166 ? 16.069 -6.669 -21.320 1.00 71.62 166 ALA A CA 1
ATOM 1256 C C . ALA A 1 166 ? 14.844 -7.477 -20.878 1.00 71.62 166 ALA A C 1
ATOM 1258 O O . ALA A 1 166 ? 14.215 -7.133 -19.877 1.00 71.62 166 ALA A O 1
ATOM 1259 N N . ALA A 1 167 ? 14.525 -8.566 -21.584 1.00 75.19 167 ALA A N 1
ATOM 1260 C CA . ALA A 1 167 ? 13.433 -9.467 -21.227 1.00 75.19 167 ALA A CA 1
ATOM 1261 C C . ALA A 1 167 ? 13.679 -10.147 -19.872 1.00 75.19 167 ALA A C 1
ATOM 1263 O O . ALA A 1 167 ? 12.766 -10.249 -19.052 1.00 75.19 167 ALA A O 1
ATOM 1264 N N . LEU A 1 168 ? 14.921 -10.547 -19.594 1.00 78.62 168 LEU A N 1
ATOM 1265 C CA . LEU A 1 168 ? 15.299 -11.147 -18.319 1.00 78.62 168 LEU A CA 1
ATOM 1266 C C . LEU A 1 168 ? 15.170 -10.139 -17.171 1.00 78.62 168 LEU A C 1
ATOM 1268 O O . LEU A 1 168 ? 14.576 -10.455 -16.142 1.00 78.62 168 LEU A O 1
ATOM 1272 N N . MET A 1 169 ? 15.614 -8.895 -17.371 1.00 70.56 169 MET A N 1
ATOM 1273 C CA . MET A 1 169 ? 15.394 -7.808 -16.414 1.00 70.56 169 MET A CA 1
ATOM 1274 C C . MET A 1 169 ? 13.903 -7.506 -16.236 1.00 70.56 169 MET A C 1
ATOM 1276 O O . MET A 1 169 ? 13.463 -7.314 -15.106 1.00 70.56 169 MET A O 1
ATOM 1280 N N . ALA A 1 170 ? 13.105 -7.522 -17.309 1.00 71.50 170 ALA A N 1
ATOM 1281 C CA . ALA A 1 170 ? 11.650 -7.371 -17.252 1.00 71.50 170 ALA A CA 1
ATOM 1282 C C . ALA A 1 170 ? 11.002 -8.427 -16.358 1.00 71.50 170 ALA A C 1
ATOM 1284 O O . ALA A 1 170 ? 10.226 -8.095 -15.458 1.00 71.50 170 ALA A O 1
ATOM 1285 N N . ALA A 1 171 ? 11.354 -9.692 -16.591 1.00 78.62 171 ALA A N 1
ATOM 1286 C CA . ALA A 1 171 ? 10.870 -10.827 -15.825 1.00 78.62 171 ALA A CA 1
ATOM 1287 C C . ALA A 1 171 ? 11.292 -10.712 -14.356 1.00 78.62 171 ALA A C 1
ATOM 1289 O O . ALA A 1 171 ? 10.448 -10.823 -13.466 1.00 78.62 171 ALA A O 1
ATOM 1290 N N . LEU A 1 172 ? 12.559 -10.375 -14.096 1.00 74.88 172 LEU A N 1
ATOM 1291 C CA . LEU A 1 172 ? 13.081 -10.158 -12.749 1.00 74.88 172 LEU A CA 1
ATOM 1292 C C . LEU A 1 172 ? 12.314 -9.029 -12.039 1.00 74.88 172 LEU A C 1
ATOM 1294 O O . LEU A 1 172 ? 11.824 -9.197 -10.925 1.00 74.88 172 LEU A O 1
ATOM 1298 N N . VAL A 1 173 ? 12.114 -7.890 -12.711 1.00 69.56 173 VAL A N 1
ATOM 1299 C CA . VAL A 1 173 ? 11.332 -6.753 -12.202 1.00 69.56 173 VAL A CA 1
ATOM 1300 C C . VAL A 1 173 ? 9.897 -7.151 -11.874 1.00 69.56 173 VAL A C 1
ATOM 1302 O O . VAL A 1 173 ? 9.353 -6.644 -10.888 1.00 69.56 173 VAL A O 1
ATOM 1305 N N . TRP A 1 174 ? 9.298 -8.011 -12.694 1.00 74.06 174 TRP A N 1
ATOM 1306 C CA . TRP A 1 174 ? 7.941 -8.509 -12.514 1.00 74.06 174 TRP A CA 1
ATOM 1307 C C . TRP A 1 174 ? 7.827 -9.484 -11.338 1.00 74.06 174 TRP A C 1
ATOM 1309 O O . TRP A 1 174 ? 6.820 -9.463 -10.630 1.00 74.06 174 TRP A O 1
ATOM 1319 N N . TRP A 1 175 ? 8.859 -10.300 -11.114 1.00 76.44 175 TRP A N 1
ATOM 1320 C CA . TRP A 1 175 ? 8.900 -11.321 -10.065 1.00 76.44 175 TRP A CA 1
ATOM 1321 C C . TRP A 1 175 ? 9.318 -10.780 -8.698 1.00 76.44 175 TRP A C 1
ATOM 1323 O O . TRP A 1 175 ? 8.920 -11.343 -7.677 1.00 76.44 175 TRP A O 1
ATOM 1333 N N . LEU A 1 176 ? 10.082 -9.682 -8.640 1.00 64.75 176 LEU A N 1
ATOM 1334 C CA . LEU A 1 176 ? 10.511 -9.133 -7.357 1.00 64.75 176 LEU A CA 1
ATOM 1335 C C . LEU A 1 176 ? 9.303 -8.670 -6.517 1.00 64.75 176 LEU A C 1
ATOM 1337 O O . LEU A 1 176 ? 8.484 -7.868 -6.989 1.00 64.75 176 LEU A O 1
ATOM 1341 N N . PRO A 1 177 ? 9.201 -9.114 -5.249 1.00 62.62 177 PRO A N 1
ATOM 1342 C CA . PRO A 1 177 ? 8.105 -8.740 -4.371 1.00 62.62 177 PRO A CA 1
ATOM 1343 C C . PRO A 1 177 ? 8.035 -7.221 -4.205 1.00 62.62 177 PRO A C 1
ATOM 1345 O O . PRO A 1 177 ? 9.043 -6.522 -4.123 1.00 62.62 177 PRO A O 1
ATOM 1348 N N . ARG A 1 178 ? 6.812 -6.688 -4.115 1.00 65.56 178 ARG A N 1
ATOM 1349 C CA . ARG A 1 178 ? 6.532 -5.241 -4.021 1.00 65.56 178 ARG A CA 1
ATOM 1350 C C . ARG A 1 178 ? 6.985 -4.582 -2.706 1.00 65.56 178 ARG A C 1
ATOM 1352 O O . ARG A 1 178 ? 6.525 -3.486 -2.394 1.00 65.56 178 ARG A O 1
ATOM 1359 N N . ARG A 1 179 ? 7.823 -5.246 -1.910 1.00 64.81 179 ARG A N 1
ATOM 1360 C CA . ARG A 1 179 ? 8.234 -4.799 -0.577 1.00 64.81 179 ARG A CA 1
ATOM 1361 C C . ARG A 1 179 ? 9.682 -4.324 -0.608 1.00 64.81 179 ARG A C 1
ATOM 1363 O O . ARG A 1 179 ? 10.538 -4.990 -1.177 1.00 64.81 179 ARG A O 1
ATOM 1370 N N . THR A 1 180 ? 9.943 -3.171 -0.000 1.00 69.56 180 THR A N 1
ATOM 1371 C CA . THR A 1 180 ? 11.307 -2.680 0.221 1.00 69.56 180 THR A CA 1
ATOM 1372 C C . THR A 1 180 ? 11.972 -3.483 1.338 1.00 69.56 180 THR A C 1
ATOM 1374 O O . THR A 1 180 ? 11.298 -4.007 2.230 1.00 69.56 180 THR A O 1
ATOM 1377 N N . ILE A 1 181 ? 13.306 -3.553 1.308 1.00 74.62 181 ILE A N 1
ATOM 1378 C CA . ILE A 1 181 ? 14.101 -4.201 2.363 1.00 74.62 181 ILE A CA 1
ATOM 1379 C C . ILE A 1 181 ? 13.799 -3.542 3.717 1.00 74.62 181 ILE A C 1
ATOM 1381 O O . ILE A 1 181 ? 13.508 -4.242 4.684 1.00 74.62 181 ILE A O 1
ATOM 1385 N N . VAL A 1 182 ? 13.736 -2.207 3.760 1.00 75.69 182 VAL A N 1
ATOM 1386 C CA . VAL A 1 182 ? 13.407 -1.434 4.971 1.00 75.69 182 VAL A CA 1
ATOM 1387 C C . VAL A 1 182 ? 12.036 -1.823 5.537 1.00 75.69 182 VAL A C 1
ATOM 1389 O O . VAL A 1 182 ? 11.921 -2.101 6.727 1.00 75.69 182 VAL A O 1
ATOM 1392 N N . GLY A 1 183 ? 11.004 -1.949 4.693 1.00 72.81 183 GLY A N 1
ATOM 1393 C CA . GLY A 1 183 ? 9.678 -2.387 5.139 1.00 72.81 183 GLY A CA 1
ATOM 1394 C C . GLY A 1 183 ? 9.672 -3.816 5.696 1.00 72.81 183 GLY A C 1
ATOM 1395 O O . GLY A 1 183 ? 8.961 -4.105 6.657 1.00 72.81 183 GLY A O 1
ATOM 1396 N N . SER A 1 184 ? 10.490 -4.714 5.134 1.00 78.75 184 SER A N 1
ATOM 1397 C CA . SER A 1 184 ? 10.641 -6.080 5.656 1.00 78.75 184 SER A CA 1
ATOM 1398 C C . SER A 1 184 ? 11.375 -6.124 6.998 1.00 78.75 184 SER A C 1
ATOM 1400 O O . SER A 1 184 ? 10.984 -6.894 7.877 1.00 78.75 184 SER A O 1
ATOM 1402 N N . GLN A 1 185 ? 12.380 -5.266 7.191 1.00 81.19 185 GLN A N 1
ATOM 1403 C CA . GLN A 1 185 ? 13.094 -5.142 8.458 1.00 81.19 185 GLN A CA 1
ATOM 1404 C C . GLN A 1 185 ? 12.196 -4.546 9.540 1.00 81.19 185 GLN A C 1
ATOM 1406 O O . GLN A 1 185 ? 12.134 -5.108 10.628 1.00 81.19 185 GLN A O 1
ATOM 1411 N N . ALA A 1 186 ? 11.435 -3.496 9.222 1.00 80.00 186 ALA A N 1
ATOM 1412 C CA . ALA A 1 186 ? 10.488 -2.882 10.148 1.00 80.00 186 ALA A CA 1
ATOM 1413 C C . ALA A 1 186 ? 9.389 -3.870 10.580 1.00 80.00 186 ALA A C 1
ATOM 1415 O O . ALA A 1 186 ? 9.093 -3.997 11.764 1.00 80.00 186 ALA A O 1
ATOM 1416 N N . LEU A 1 187 ? 8.855 -4.661 9.639 1.00 79.19 187 LEU A N 1
ATOM 1417 C CA . LEU A 1 187 ? 7.897 -5.725 9.955 1.00 79.19 187 LEU A CA 1
ATOM 1418 C C . LEU A 1 187 ? 8.524 -6.830 10.821 1.00 79.19 187 LEU A C 1
ATOM 1420 O O . LEU A 1 187 ? 7.865 -7.384 11.695 1.00 79.19 187 LEU A O 1
ATOM 1424 N N . SER A 1 188 ? 9.795 -7.154 10.577 1.00 80.62 188 SER A N 1
ATOM 1425 C CA . SER A 1 188 ? 10.531 -8.163 11.347 1.00 80.62 188 SER A CA 1
ATOM 1426 C C . SER A 1 188 ? 10.930 -7.670 12.738 1.00 80.62 188 SER A C 1
ATOM 1428 O O . SER A 1 188 ? 11.070 -8.491 13.639 1.00 80.62 188 SER A O 1
ATOM 1430 N N . ALA A 1 189 ? 11.147 -6.366 12.918 1.00 82.38 189 ALA A N 1
ATOM 1431 C CA . ALA A 1 189 ? 11.334 -5.738 14.224 1.00 82.38 189 ALA A CA 1
ATOM 1432 C C . ALA A 1 189 ? 10.015 -5.763 15.007 1.00 82.38 189 ALA A C 1
ATOM 1434 O O . ALA A 1 189 ? 9.956 -6.380 16.062 1.00 82.38 189 ALA A O 1
ATOM 1435 N N . TRP A 1 190 ? 8.922 -5.287 14.402 1.00 81.62 190 TRP A N 1
ATOM 1436 C CA . TRP A 1 190 ? 7.594 -5.319 15.022 1.00 81.62 190 TRP A CA 1
ATOM 1437 C C . TRP A 1 190 ? 7.168 -6.735 15.444 1.00 81.62 190 TRP A C 1
ATOM 1439 O O . TRP A 1 190 ? 6.712 -6.944 16.566 1.00 81.62 190 TRP A O 1
ATOM 1449 N N . ASN A 1 191 ? 7.376 -7.736 14.578 1.00 81.12 191 ASN A N 1
ATOM 1450 C CA . ASN A 1 191 ? 7.093 -9.136 14.909 1.00 81.12 191 ASN A CA 1
ATOM 1451 C C . ASN A 1 191 ? 7.976 -9.681 16.037 1.00 81.12 191 ASN A C 1
ATOM 1453 O O . ASN A 1 191 ? 7.549 -10.615 16.706 1.00 81.12 191 ASN A O 1
ATOM 1457 N N . ARG A 1 192 ? 9.210 -9.188 16.202 1.00 82.25 192 ARG A N 1
ATOM 1458 C CA . ARG A 1 192 ? 10.077 -9.594 17.317 1.00 82.25 192 ARG A CA 1
ATOM 1459 C C . ARG A 1 192 ? 9.543 -9.036 18.629 1.00 82.25 192 ARG A C 1
ATOM 1461 O O . ARG A 1 192 ? 9.410 -9.804 19.573 1.00 82.25 192 ARG A O 1
ATOM 1468 N N . ASP A 1 193 ? 9.138 -7.771 18.628 1.00 82.56 193 ASP A N 1
ATOM 1469 C CA . ASP A 1 193 ? 8.630 -7.091 19.822 1.00 82.56 193 ASP A CA 1
ATOM 1470 C C . ASP A 1 193 ? 7.271 -7.661 20.276 1.00 82.56 193 ASP A C 1
ATOM 1472 O O . ASP A 1 193 ? 7.005 -7.767 21.469 1.00 82.56 193 ASP A O 1
ATOM 1476 N N . HIS A 1 194 ? 6.429 -8.113 19.337 1.00 76.56 194 HIS A N 1
ATOM 1477 C CA . HIS A 1 194 ? 5.063 -8.579 19.629 1.00 76.56 194 HIS A CA 1
ATOM 1478 C C . HIS A 1 194 ? 4.897 -10.110 19.665 1.00 76.56 194 HIS A C 1
ATOM 1480 O O . HIS A 1 194 ? 3.805 -10.599 19.949 1.00 76.56 194 HIS A O 1
ATOM 1486 N N . ARG A 1 195 ? 5.948 -10.902 19.399 1.00 69.19 195 ARG A N 1
ATOM 1487 C CA . ARG A 1 195 ? 5.876 -12.382 19.445 1.00 69.19 195 ARG A CA 1
ATOM 1488 C C . ARG A 1 195 ? 5.808 -12.968 20.859 1.00 69.19 195 ARG A C 1
ATOM 1490 O O . ARG A 1 195 ? 5.539 -14.158 20.980 1.00 69.19 195 ARG A O 1
ATOM 1497 N N . GLY A 1 196 ? 6.059 -12.167 21.895 1.00 64.00 196 GLY A N 1
ATOM 1498 C CA . GLY A 1 196 ? 6.065 -12.618 23.292 1.00 64.00 196 GLY A CA 1
ATOM 1499 C C . GLY A 1 196 ? 4.711 -12.561 24.007 1.00 64.00 196 GLY A C 1
ATOM 1500 O O . GLY A 1 196 ? 4.600 -13.075 25.114 1.00 64.00 196 GLY A O 1
ATOM 1501 N N . GLY A 1 197 ? 3.686 -11.946 23.409 1.00 63.28 197 GLY A N 1
ATOM 1502 C CA . GLY A 1 197 ? 2.364 -11.854 24.028 1.00 63.28 197 GLY A CA 1
ATOM 1503 C C . GLY A 1 197 ? 1.542 -13.128 23.792 1.00 63.28 197 GLY A C 1
ATOM 1504 O O . GLY A 1 197 ? 1.428 -13.543 22.635 1.00 63.28 197 GLY A O 1
ATOM 1505 N N . PRO A 1 198 ? 0.939 -13.754 24.825 1.00 60.88 198 PRO A N 1
ATOM 1506 C CA . PRO A 1 198 ? -0.061 -14.792 24.604 1.00 60.88 198 PRO A CA 1
ATOM 1507 C C . PRO A 1 198 ? -1.168 -14.220 23.713 1.00 60.88 198 PRO A C 1
ATOM 1509 O O . PRO A 1 198 ? -1.719 -13.155 23.996 1.00 60.88 198 PRO A O 1
ATOM 1512 N N . LEU A 1 199 ? -1.466 -14.898 22.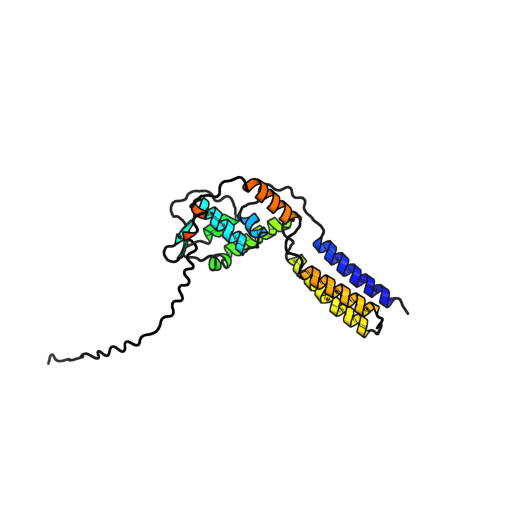601 1.00 58.41 199 LEU A N 1
ATOM 1513 C CA . LEU A 1 199 ? -2.592 -14.509 21.756 1.00 58.41 199 LEU A CA 1
ATOM 1514 C C . LEU A 1 199 ? -3.862 -14.521 22.623 1.00 58.41 199 LEU A C 1
ATOM 1516 O O . LEU A 1 199 ? -4.056 -15.480 23.374 1.00 58.41 199 LEU A O 1
ATOM 1520 N N . PRO A 1 200 ? -4.728 -13.495 22.548 1.00 59.16 200 PRO A N 1
ATOM 1521 C CA . PRO A 1 200 ? -5.980 -13.505 23.289 1.00 59.16 200 PRO A CA 1
ATOM 1522 C C . PRO A 1 200 ? -6.766 -14.766 22.918 1.00 59.16 200 PRO A C 1
ATOM 1524 O O . PRO A 1 200 ? -7.031 -15.011 21.738 1.00 59.16 200 PRO A O 1
ATOM 1527 N N . ALA A 1 201 ? -7.134 -15.560 23.929 1.00 61.03 201 ALA A N 1
ATOM 1528 C CA . ALA A 1 201 ? -7.771 -16.874 23.785 1.00 61.03 201 ALA A CA 1
ATOM 1529 C C . ALA A 1 201 ? -9.000 -16.864 22.851 1.00 61.03 201 ALA A C 1
ATOM 1531 O O . ALA A 1 201 ? -9.302 -17.860 22.201 1.00 61.03 201 ALA A O 1
ATOM 1532 N N . ARG A 1 202 ? -9.647 -15.701 22.696 1.00 58.25 202 ARG A N 1
ATOM 1533 C CA . ARG A 1 202 ? -10.774 -15.453 21.782 1.00 58.25 202 ARG A CA 1
ATOM 1534 C C . ARG A 1 202 ? -10.480 -15.733 20.299 1.00 58.25 202 ARG A C 1
ATOM 1536 O O . ARG A 1 202 ? -11.420 -15.911 19.538 1.00 58.25 202 ARG A O 1
ATOM 1543 N N . TYR A 1 203 ? -9.209 -15.763 19.889 1.00 55.41 203 TYR A N 1
ATOM 1544 C CA . TYR A 1 203 ? -8.787 -16.074 18.513 1.00 55.41 203 TYR A CA 1
ATOM 1545 C C . TYR A 1 203 ? -8.207 -17.484 18.344 1.00 55.41 203 TYR A C 1
ATOM 1547 O O . TYR A 1 203 ? -7.889 -17.875 17.223 1.00 55.41 203 TYR A O 1
ATOM 1555 N N . GLN A 1 204 ? -8.044 -18.241 19.431 1.00 56.84 204 GLN A N 1
ATOM 1556 C CA . GLN A 1 204 ? -7.588 -19.632 19.369 1.00 56.84 204 GLN A CA 1
ATOM 1557 C C . GLN A 1 204 ? -8.731 -20.623 19.172 1.00 56.84 204 GLN A C 1
ATOM 1559 O O . GLN A 1 204 ? -8.442 -21.787 18.920 1.00 56.84 204 GLN A O 1
ATOM 1564 N N . ASP A 1 205 ? -9.990 -20.182 19.258 1.00 49.72 205 ASP A N 1
ATOM 1565 C CA . ASP A 1 205 ? -11.140 -21.056 19.059 1.00 49.72 205 ASP A CA 1
ATOM 1566 C C . ASP A 1 205 ? -11.422 -21.255 17.552 1.00 49.72 205 ASP A C 1
ATOM 1568 O O . ASP A 1 205 ? -11.922 -20.339 16.886 1.00 49.72 205 ASP A O 1
ATOM 1572 N N . PRO A 1 206 ? -11.108 -22.429 16.967 1.00 55.44 206 PRO A N 1
ATOM 1573 C CA . PRO A 1 206 ? -11.295 -22.697 15.539 1.00 55.44 206 PRO A CA 1
ATOM 1574 C C . PRO A 1 206 ? -12.780 -22.781 15.148 1.00 55.44 206 PRO A C 1
ATOM 1576 O O . PRO A 1 206 ? -13.109 -22.839 13.964 1.00 55.44 206 PRO A O 1
ATOM 1579 N N . GLN A 1 207 ? -13.690 -22.778 16.127 1.00 53.56 207 GLN A N 1
ATOM 1580 C CA . GLN A 1 207 ? -15.129 -22.964 15.931 1.00 53.56 207 GLN A CA 1
ATOM 1581 C C . GLN A 1 207 ? -15.801 -21.822 15.137 1.00 53.56 207 GLN A C 1
ATOM 1583 O O . GLN A 1 207 ? -16.896 -22.010 14.608 1.00 53.56 207 GLN A O 1
ATOM 1588 N N . HIS A 1 208 ? -15.155 -20.658 14.978 1.00 50.81 208 HIS A N 1
ATOM 1589 C CA . HIS A 1 208 ? -15.682 -19.551 14.163 1.00 50.81 208 HIS A CA 1
ATOM 1590 C C . HIS A 1 208 ? -15.304 -19.598 12.673 1.00 50.81 208 HIS A C 1
ATOM 1592 O O . HIS A 1 208 ? -15.833 -18.806 11.889 1.00 50.81 208 HIS A O 1
ATOM 1598 N N . GLU A 1 209 ? -14.479 -20.555 12.239 1.00 45.97 209 GLU A N 1
ATOM 1599 C CA . GLU A 1 209 ? -14.331 -20.892 10.820 1.00 45.97 209 GLU A CA 1
ATOM 1600 C C . GLU A 1 209 ? -15.368 -21.941 10.402 1.00 45.97 209 GLU A C 1
ATOM 1602 O O . GLU A 1 209 ? -15.040 -22.946 9.782 1.00 45.97 209 GLU A O 1
ATOM 1607 N N . THR A 1 210 ? -16.651 -21.723 10.705 1.00 51.91 210 THR A N 1
ATOM 1608 C CA . THR A 1 210 ? -17.693 -22.376 9.908 1.00 51.91 210 THR A CA 1
ATOM 1609 C C . THR A 1 210 ? -17.836 -21.559 8.625 1.00 51.91 210 THR A C 1
ATOM 1611 O O . THR A 1 210 ? -18.355 -20.437 8.668 1.00 51.91 210 THR A O 1
ATOM 1614 N N . PRO A 1 211 ? -17.365 -22.047 7.462 1.00 51.31 211 PRO A N 1
ATOM 1615 C CA . PRO A 1 211 ? -17.703 -21.436 6.194 1.00 51.31 211 PRO A CA 1
ATOM 1616 C C . PRO A 1 211 ? -19.217 -21.547 6.043 1.00 51.31 211 PRO A C 1
ATOM 1618 O O . PRO A 1 211 ? -19.748 -22.581 5.648 1.00 51.31 211 PRO A O 1
ATOM 1621 N N . GLY A 1 212 ? -19.915 -20.454 6.347 1.00 48.03 212 GLY A N 1
ATOM 1622 C CA . GLY A 1 212 ? -21.272 -20.190 5.895 1.00 48.03 212 GLY A CA 1
ATOM 1623 C C . GLY A 1 212 ? -21.279 -20.047 4.375 1.00 48.03 212 GLY A C 1
ATOM 1624 O O . GLY A 1 212 ? -21.556 -18.977 3.836 1.00 48.03 212 GLY A O 1
ATOM 1625 N N . GLY A 1 213 ? -20.938 -21.133 3.680 1.00 47.38 213 GLY A N 1
ATOM 1626 C CA . GLY A 1 213 ? -21.296 -21.412 2.305 1.00 47.38 213 GLY A CA 1
ATOM 1627 C C . GLY A 1 213 ? -22.793 -21.668 2.263 1.00 47.38 213 GLY A C 1
ATOM 1628 O O . GLY A 1 213 ? -23.240 -22.781 2.029 1.00 47.38 213 GLY A O 1
ATOM 1629 N N . GLY A 1 214 ? -23.571 -20.618 2.522 1.00 46.25 214 GLY A N 1
ATOM 1630 C CA . GLY A 1 214 ? -24.971 -20.555 2.152 1.00 46.25 214 GLY A CA 1
ATOM 1631 C C . GLY A 1 214 ? -25.058 -20.448 0.636 1.00 46.25 214 GLY A C 1
ATOM 1632 O O . GLY A 1 214 ? -25.326 -19.377 0.096 1.00 46.25 214 GLY A O 1
ATOM 1633 N N . THR A 1 215 ? -24.806 -21.553 -0.061 1.00 51.34 215 THR A N 1
ATOM 1634 C CA . THR A 1 215 ? -25.404 -21.815 -1.367 1.00 51.34 215 THR A CA 1
ATOM 1635 C C . THR A 1 215 ? -26.903 -21.942 -1.141 1.00 51.34 215 THR A C 1
ATOM 1637 O O . THR A 1 215 ? -27.436 -23.033 -0.972 1.00 51.34 215 THR A O 1
ATOM 1640 N N . GLY A 1 216 ? -27.582 -20.795 -1.096 1.00 45.41 216 GLY A N 1
ATOM 1641 C CA . GLY A 1 216 ? -29.020 -20.701 -1.293 1.00 45.41 216 GLY A CA 1
ATOM 1642 C C . GLY A 1 216 ? -29.341 -21.070 -2.737 1.00 45.41 216 GLY A C 1
ATOM 1643 O O . GLY A 1 216 ? -29.611 -20.200 -3.559 1.00 45.41 216 GLY A O 1
ATOM 1644 N N . GLY A 1 217 ? -29.247 -22.361 -3.054 1.00 48.06 217 GLY A N 1
ATOM 1645 C CA . GLY A 1 217 ? -29.920 -22.960 -4.193 1.00 48.06 217 GLY A CA 1
ATOM 1646 C C . GLY A 1 217 ? -31.395 -23.043 -3.842 1.00 48.06 217 GLY A C 1
ATOM 1647 O O . GLY A 1 217 ? -31.841 -24.025 -3.261 1.00 48.06 217 GLY A O 1
ATOM 1648 N N . GLY A 1 218 ? -32.130 -21.967 -4.119 1.00 49.81 218 GLY A N 1
ATOM 1649 C CA . GLY A 1 218 ? -33.584 -21.981 -4.094 1.00 49.81 218 GLY A CA 1
ATOM 1650 C C . GLY A 1 218 ? -34.077 -22.858 -5.235 1.00 49.81 218 GLY A C 1
ATOM 1651 O O . GLY A 1 218 ? -34.248 -22.386 -6.356 1.00 49.81 218 GLY A O 1
ATOM 1652 N N . THR A 1 219 ? -34.271 -24.142 -4.960 1.00 52.12 219 THR A N 1
ATOM 1653 C CA . THR A 1 219 ? -35.100 -25.019 -5.778 1.00 52.12 219 THR A CA 1
ATOM 1654 C C . THR A 1 219 ? -36.526 -24.496 -5.657 1.00 52.12 219 THR A C 1
ATOM 1656 O O . THR A 1 219 ? -37.180 -24.659 -4.629 1.00 52.12 219 THR A O 1
ATOM 1659 N N . GLY A 1 220 ? -36.982 -23.794 -6.693 1.00 48.03 220 GLY A N 1
ATOM 1660 C CA . GLY A 1 220 ? -38.380 -23.434 -6.861 1.00 48.03 220 GLY A CA 1
ATOM 1661 C C . GLY A 1 220 ? -39.201 -24.705 -7.033 1.00 48.03 220 GLY A C 1
ATOM 1662 O O . GLY A 1 220 ? -39.311 -25.232 -8.136 1.00 48.03 220 GLY A O 1
ATOM 1663 N N . ALA A 1 221 ? -39.754 -25.209 -5.934 1.00 50.94 221 ALA A N 1
ATOM 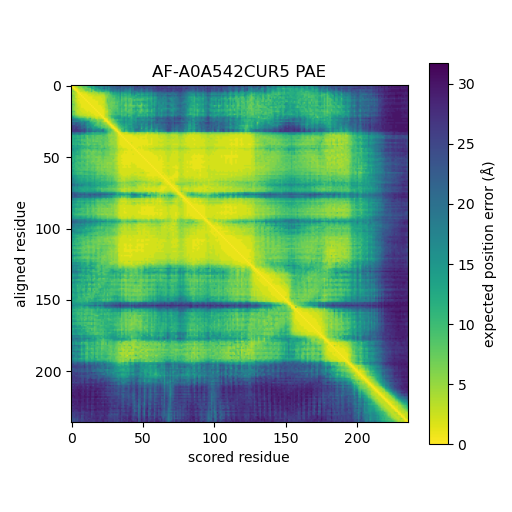1664 C CA . ALA A 1 221 ? -40.883 -26.116 -5.983 1.00 50.94 221 ALA A CA 1
ATOM 1665 C C . ALA A 1 221 ? -42.116 -25.273 -6.328 1.00 50.94 221 ALA A C 1
ATOM 1667 O O . ALA A 1 221 ? -42.524 -24.399 -5.562 1.00 50.94 221 ALA A O 1
ATOM 1668 N N . GLY A 1 222 ? -42.648 -25.500 -7.527 1.00 52.06 222 GLY A N 1
ATOM 1669 C CA . GLY A 1 222 ? -43.896 -24.917 -7.986 1.00 52.06 222 GLY A CA 1
ATOM 1670 C C . GLY A 1 222 ? -45.035 -25.284 -7.042 1.00 52.06 222 GLY A C 1
ATOM 1671 O O . GLY A 1 222 ? -45.419 -26.443 -6.940 1.00 52.06 222 GLY A O 1
ATOM 1672 N N . GLY A 1 223 ? -45.566 -24.275 -6.361 1.00 52.09 223 GLY A N 1
ATOM 1673 C CA . GLY A 1 223 ? -46.866 -24.314 -5.713 1.00 52.09 223 GLY A CA 1
ATOM 1674 C C . GLY A 1 223 ? -47.801 -23.386 -6.472 1.00 52.09 223 GLY A C 1
ATOM 1675 O O . GLY A 1 223 ? -48.011 -22.250 -6.062 1.00 52.09 223 GLY A O 1
ATOM 1676 N N . THR A 1 224 ? -48.331 -23.842 -7.606 1.00 55.50 224 THR A N 1
ATOM 1677 C CA . THR A 1 224 ? -49.517 -23.242 -8.226 1.00 55.50 224 THR A CA 1
ATOM 1678 C C . THR A 1 224 ? -50.724 -23.609 -7.367 1.00 55.50 224 THR A C 1
ATOM 1680 O O . THR A 1 224 ? -51.441 -24.562 -7.657 1.00 55.50 224 THR A O 1
ATOM 1683 N N . GLY A 1 225 ? -50.894 -22.887 -6.259 1.00 53.59 225 GLY A N 1
ATOM 1684 C CA . GLY A 1 225 ? -52.141 -22.848 -5.510 1.00 53.59 225 GLY A CA 1
ATOM 1685 C C . GLY A 1 225 ? -53.137 -22.015 -6.301 1.00 53.59 225 GLY A C 1
ATOM 1686 O O . GLY A 1 225 ? -53.088 -20.788 -6.267 1.00 53.59 225 GLY A O 1
ATOM 1687 N N . GLY A 1 226 ? -53.980 -22.697 -7.072 1.00 62.59 226 GLY A N 1
ATOM 1688 C CA . GLY A 1 226 ? -55.216 -22.118 -7.562 1.00 62.59 226 GLY A CA 1
ATOM 1689 C C . GLY A 1 226 ? -56.154 -21.927 -6.380 1.00 62.59 226 GLY A C 1
ATOM 1690 O O . GLY A 1 226 ? -56.476 -22.894 -5.699 1.00 62.59 226 GLY A O 1
ATOM 1691 N N . ASP A 1 227 ? -56.572 -20.689 -6.155 1.00 55.53 227 ASP A N 1
ATOM 1692 C CA . ASP A 1 227 ? -57.803 -20.405 -5.430 1.00 55.53 227 ASP A CA 1
ATOM 1693 C C . ASP A 1 227 ? -58.428 -19.134 -6.016 1.00 55.53 227 ASP A C 1
ATOM 1695 O O . ASP A 1 227 ? -58.210 -18.005 -5.578 1.00 55.53 227 ASP A O 1
ATOM 1699 N N . THR A 1 228 ? -59.130 -19.321 -7.132 1.00 60.56 228 THR A N 1
ATOM 1700 C CA . THR A 1 228 ? -60.089 -18.359 -7.672 1.00 60.56 228 THR A CA 1
ATOM 1701 C C . THR A 1 228 ? -61.405 -18.573 -6.934 1.00 60.56 228 THR A C 1
ATOM 1703 O O . THR A 1 228 ? -62.293 -19.268 -7.423 1.00 60.56 228 THR A O 1
ATOM 1706 N N . GLY A 1 229 ? -61.493 -18.016 -5.729 1.00 56.72 229 GLY A N 1
ATOM 1707 C CA . GLY A 1 229 ? -62.677 -18.052 -4.880 1.00 56.72 229 GLY A CA 1
ATOM 1708 C C . GLY A 1 229 ? -63.418 -16.717 -4.884 1.00 56.72 229 GLY A C 1
ATOM 1709 O O . GLY A 1 229 ? -63.019 -15.789 -4.191 1.00 56.72 229 GLY A O 1
ATOM 1710 N N . ALA A 1 230 ? -64.496 -16.676 -5.668 1.00 55.66 230 ALA A N 1
ATOM 1711 C CA . ALA A 1 230 ? -65.737 -15.934 -5.441 1.00 55.66 230 ALA A CA 1
ATOM 1712 C C . ALA A 1 230 ? -65.651 -14.423 -5.146 1.00 55.66 230 ALA A C 1
ATOM 1714 O O . ALA A 1 230 ? -65.641 -13.972 -4.002 1.00 55.66 230 ALA A O 1
ATOM 1715 N N . GLY A 1 231 ? -65.784 -13.634 -6.213 1.00 56.19 231 GLY A N 1
ATOM 1716 C CA . GLY A 1 231 ? -66.768 -12.563 -6.162 1.00 56.19 231 GLY A CA 1
ATOM 1717 C C . GLY A 1 231 ? -68.150 -13.196 -6.298 1.00 56.19 231 GLY A C 1
ATOM 1718 O O . GLY A 1 231 ? -68.416 -13.840 -7.311 1.00 56.19 231 GLY A O 1
ATOM 1719 N N . ASP A 1 232 ? -68.996 -13.031 -5.288 1.00 59.62 232 ASP A N 1
ATOM 1720 C CA . ASP A 1 232 ? -70.430 -12.978 -5.524 1.00 59.62 232 ASP A CA 1
ATOM 1721 C C . ASP A 1 232 ? -70.997 -11.756 -4.813 1.00 59.62 232 ASP A C 1
ATOM 1723 O O . ASP A 1 232 ? -70.690 -11.431 -3.663 1.00 59.62 232 ASP A O 1
ATOM 1727 N N . SER A 1 233 ? -71.749 -11.040 -5.616 1.00 63.44 233 SER A N 1
ATOM 1728 C CA . SER A 1 233 ? -72.319 -9.733 -5.433 1.00 63.44 233 SER A CA 1
ATOM 1729 C C . SER A 1 233 ? -73.812 -9.941 -5.543 1.00 63.44 233 SER A C 1
ATOM 1731 O O . SER A 1 233 ? -74.284 -10.146 -6.651 1.00 63.44 233 SER A O 1
ATOM 1733 N N . SER A 1 234 ? -74.536 -9.857 -4.432 1.00 58.41 234 SER A N 1
ATOM 1734 C CA . SER A 1 234 ? -75.969 -9.575 -4.460 1.00 58.41 234 SER A CA 1
ATOM 1735 C C . SER A 1 234 ? -76.435 -9.142 -3.080 1.00 58.41 234 SER A C 1
ATOM 1737 O O . SER A 1 234 ? -76.597 -9.941 -2.161 1.00 58.41 234 SER A O 1
ATOM 1739 N N . ASN A 1 235 ? -76.660 -7.840 -2.976 1.00 58.12 235 ASN A N 1
ATOM 1740 C CA . ASN A 1 235 ? -77.741 -7.290 -2.183 1.00 58.12 235 ASN A CA 1
ATOM 1741 C C . ASN A 1 235 ? -78.494 -6.350 -3.132 1.00 58.12 235 ASN A C 1
ATOM 1743 O O . ASN A 1 235 ? -78.173 -5.167 -3.185 1.00 58.12 235 ASN A O 1
ATOM 1747 N N . ASP A 1 236 ? -79.295 -6.964 -4.010 1.00 61.47 236 ASP A N 1
ATOM 1748 C CA . ASP A 1 236 ? -80.604 -6.535 -4.542 1.00 61.47 236 ASP A CA 1
ATOM 1749 C C . ASP A 1 236 ? -81.083 -7.524 -5.623 1.00 61.47 236 ASP A C 1
ATOM 1751 O O . ASP A 1 236 ? -80.244 -7.966 -6.447 1.00 61.47 236 ASP A O 1
#

Mean predicted aligned error: 12.86 Å

InterPro domains:
  IPR026467 Ser/Gly rich, Cys interspersed, C-terminal domain [TIGR04222] (6-199)

pLDDT: mean 75.45, std 14.83, range [45.41, 96.44]

Organism: Amycolatopsis cihanbeyliensis (NCBI:txid1128664)